Protein AF-A0A150PC90-F1 (afdb_monomer_lite)

Foldseek 3Di:
DDDLLVVLVVLQVVQVVQVVVVHGDLVSLVSNLVSLLVCLVVDDLVSLQVSVLSHDLVSLLSNLVRPVVSVLNSLQSNLVSLLVCLLVDALVVLVSLLVSLLSNLPHPNNFLSSLLSSLSSNLSNCQSSVPVVSLLSSQVSQLPDADPSNLVNNLVSCVVVLQSLLVNLVNHDLVSHHPSVSVSSVVSVVVNVPD

Sequence (195 aa):
MANPALTLESLLVQADELLKNSRYDQANITSIVNMLMVLAQRADEANTISYLDRVSPQLYAAMIANCPEKLEMVLQAYAEAQASLAGNFHFTYAEEVSRKMGQLFWTSGATPLMKAAAIQATLVAAVNLNRFAAMDSAAEMIMAVQDDPTAFQMGNMLATRMSDLAAIVSRIDARRLHGSIRVLYQEALVMSGAR

Secondary structure (DSSP, 8-state):
---HHHHHHHHHHHHHHHHHTT---HHHHHHHHHHHHHHHHHS-HHHHHHHHHTS-TTHHHHHHHH-HHHHHHHHHHHHHHHHHHGGGS-THHHHHHHHHHHHHHTSTT--HHHHHHHHHHHHHHHHHTT-HHHHHHHHHHHHH--SHHHHHHHHHHHHTTHHHHHHHGGG--GGGS-HHHHHHHHHHHHHHT--

pLDDT: mean 94.89, std 5.64, range [55.91, 98.75]

Organism: Sorangium cellulosum (NCBI:txid56)

Structure (mmCIF, N/CA/C/O backbone):
data_AF-A0A150PC90-F1
#
_entry.id   AF-A0A150PC90-F1
#
loop_
_atom_site.group_PDB
_atom_site.id
_atom_site.type_symbol
_atom_site.label_atom_id
_atom_site.label_alt_id
_atom_site.label_comp_id
_atom_site.label_asym_id
_atom_site.label_entity_id
_atom_site.label_seq_id
_atom_site.pdbx_PDB_ins_code
_atom_site.Cartn_x
_atom_site.Cartn_y
_atom_site.Cartn_z
_atom_site.occupancy
_atom_site.B_iso_or_equiv
_atom_site.auth_seq_id
_atom_site.auth_comp_id
_atom_site.auth_asym_id
_atom_site.auth_atom_id
_atom_site.pdbx_PDB_model_num
ATOM 1 N N . MET A 1 1 ? -8.130 17.682 27.342 1.00 57.66 1 MET A N 1
ATOM 2 C CA . MET A 1 1 ? -8.407 16.949 26.085 1.00 57.66 1 MET A CA 1
ATOM 3 C C . MET A 1 1 ? -7.636 15.639 26.134 1.00 57.66 1 MET A C 1
ATOM 5 O O . MET A 1 1 ? -6.487 15.675 26.553 1.00 57.66 1 MET A O 1
ATOM 9 N N . ALA A 1 2 ? -8.254 14.502 25.800 1.00 75.19 2 ALA A N 1
ATOM 10 C CA . ALA A 1 2 ? -7.549 13.216 25.753 1.00 75.19 2 ALA A CA 1
ATOM 11 C C . ALA A 1 2 ? -6.497 13.221 24.626 1.00 75.19 2 ALA A C 1
ATOM 13 O O . ALA A 1 2 ? -6.736 13.822 23.579 1.00 75.19 2 ALA A O 1
ATOM 14 N N . ASN A 1 3 ? -5.341 12.586 24.848 1.00 87.06 3 ASN A N 1
ATOM 15 C CA . ASN A 1 3 ? -4.268 12.492 23.854 1.00 87.06 3 ASN A CA 1
ATOM 16 C C . ASN A 1 3 ? -4.730 11.607 22.676 1.00 87.06 3 ASN A C 1
ATOM 18 O O . ASN A 1 3 ? -4.980 10.420 22.899 1.00 87.06 3 ASN A O 1
ATOM 22 N N . PRO A 1 4 ? -4.815 12.136 21.439 1.00 88.06 4 PRO A N 1
ATOM 23 C CA . PRO A 1 4 ? -5.305 11.377 20.291 1.00 88.06 4 PRO A CA 1
ATOM 24 C C . PRO A 1 4 ? -4.544 10.075 20.014 1.00 88.06 4 PRO A C 1
ATOM 26 O O . PRO A 1 4 ? -5.160 9.087 19.623 1.00 88.06 4 PRO A O 1
ATOM 29 N N . ALA A 1 5 ? -3.231 10.047 20.259 1.00 88.94 5 ALA A N 1
ATOM 30 C CA . ALA A 1 5 ? -2.412 8.855 20.059 1.00 88.94 5 ALA A CA 1
ATOM 31 C C . ALA A 1 5 ? -2.776 7.735 21.048 1.00 88.94 5 ALA A C 1
ATOM 33 O O . ALA A 1 5 ? -2.926 6.586 20.645 1.00 88.94 5 ALA A O 1
ATOM 34 N N . LEU A 1 6 ? -2.995 8.080 22.324 1.00 90.62 6 LEU A N 1
ATOM 35 C CA . LEU A 1 6 ? -3.424 7.114 23.344 1.00 90.62 6 LEU A CA 1
ATOM 36 C C . LEU A 1 6 ? -4.834 6.586 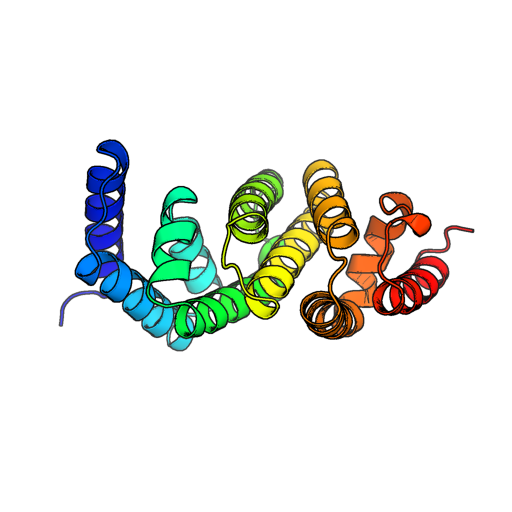23.061 1.00 90.62 6 LEU A C 1
ATOM 38 O O . LEU A 1 6 ? -5.115 5.408 23.269 1.00 90.62 6 LEU A O 1
ATOM 42 N N . THR A 1 7 ? -5.719 7.449 22.556 1.00 94.00 7 THR A N 1
ATOM 43 C CA . THR A 1 7 ? -7.058 7.033 22.132 1.00 94.00 7 T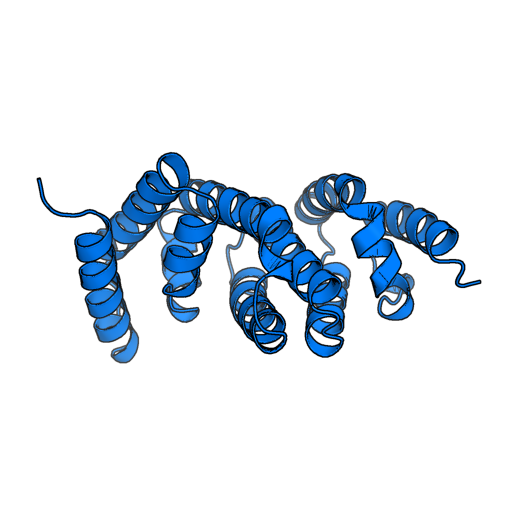HR A CA 1
ATOM 44 C C . THR A 1 7 ? -6.985 6.051 20.963 1.00 94.00 7 THR A C 1
ATOM 46 O O . THR A 1 7 ? -7.655 5.023 21.008 1.00 94.00 7 THR A O 1
ATOM 49 N N . LEU A 1 8 ? -6.163 6.328 19.942 1.00 95.06 8 LEU A N 1
ATOM 50 C CA . LEU A 1 8 ? -5.962 5.408 18.820 1.00 95.06 8 LEU A CA 1
ATOM 51 C C . LEU A 1 8 ? -5.421 4.056 19.300 1.00 95.06 8 LEU A C 1
ATOM 53 O O . LEU A 1 8 ? -5.930 3.020 18.890 1.00 95.06 8 LEU A O 1
ATOM 57 N N . GLU A 1 9 ? -4.431 4.060 20.191 1.00 94.25 9 GLU A N 1
ATOM 58 C CA . GLU A 1 9 ? -3.840 2.834 20.731 1.00 94.25 9 GLU A CA 1
ATOM 59 C C . GLU A 1 9 ? -4.871 1.976 21.476 1.00 94.25 9 GLU A C 1
ATOM 61 O O . GLU A 1 9 ? -4.986 0.782 21.210 1.00 94.25 9 GLU A O 1
ATOM 66 N N . SER A 1 10 ? -5.694 2.593 22.328 1.00 95.94 10 SER A N 1
ATOM 67 C CA . SER A 1 10 ? -6.788 1.896 23.013 1.00 95.94 10 SER A CA 1
ATOM 68 C C . SER A 1 10 ? -7.805 1.298 22.033 1.00 95.94 10 SER A C 1
ATOM 70 O O . SER A 1 10 ? -8.245 0.162 22.214 1.00 95.94 10 SER A O 1
ATOM 72 N N . LEU A 1 11 ? -8.152 2.026 20.964 1.00 96.81 11 LEU A N 1
ATOM 73 C CA . LEU A 1 11 ? -9.069 1.533 19.935 1.00 96.81 11 LEU A CA 1
ATOM 74 C C . LEU A 1 11 ? -8.487 0.338 19.168 1.00 96.81 11 LEU A C 1
ATOM 76 O O . LEU A 1 11 ? -9.204 -0.638 18.958 1.00 96.81 11 LEU A O 1
ATOM 80 N N . LEU A 1 12 ? -7.205 0.397 18.791 1.00 96.38 12 LEU A N 1
ATOM 81 C CA . LEU A 1 12 ? -6.515 -0.687 18.086 1.00 96.38 12 LEU A CA 1
ATOM 82 C C . LEU A 1 12 ? -6.455 -1.963 18.932 1.00 96.38 12 LEU A C 1
ATOM 84 O O . LEU A 1 12 ? -6.803 -3.029 18.433 1.00 96.38 12 LEU A O 1
ATOM 88 N N . VAL A 1 13 ? -6.109 -1.849 20.220 1.00 95.88 13 VAL A N 1
ATOM 89 C CA . VAL A 1 13 ? -6.091 -2.996 21.147 1.00 95.88 13 VAL A CA 1
ATOM 90 C C . VAL A 1 13 ? -7.468 -3.655 21.227 1.00 95.88 13 VAL A C 1
ATOM 92 O O . VAL A 1 13 ? -7.580 -4.870 21.070 1.00 95.88 13 VAL A O 1
ATOM 95 N N . GLN A 1 14 ? -8.527 -2.860 21.397 1.00 95.75 14 GLN A N 1
ATOM 96 C CA . GLN A 1 14 ? -9.899 -3.375 21.429 1.00 95.75 14 GLN A CA 1
ATOM 97 C C . GLN A 1 14 ? -10.290 -4.059 20.110 1.00 95.75 14 GLN A C 1
ATOM 99 O O . GLN A 1 14 ? -10.931 -5.110 20.118 1.00 95.75 14 GLN A O 1
ATOM 104 N N . ALA A 1 15 ? -9.908 -3.482 18.969 1.00 95.81 15 ALA A N 1
ATOM 105 C CA . ALA A 1 15 ? -10.221 -4.047 17.663 1.00 95.81 15 ALA A CA 1
ATOM 106 C C . ALA A 1 15 ? -9.497 -5.382 17.427 1.00 95.81 15 ALA A C 1
ATOM 108 O O . ALA A 1 15 ? -10.119 -6.337 16.961 1.00 95.81 15 ALA A O 1
ATOM 109 N N . ASP A 1 16 ? -8.225 -5.488 17.813 1.00 93.81 16 ASP A N 1
ATOM 110 C CA . ASP A 1 16 ? -7.460 -6.734 17.721 1.00 93.81 16 ASP A CA 1
ATOM 111 C C . ASP A 1 16 ? -8.021 -7.831 18.640 1.00 93.81 16 ASP A C 1
ATOM 113 O O . ASP A 1 16 ? -8.068 -9.004 18.258 1.00 93.81 16 ASP A O 1
ATOM 117 N N . GLU A 1 17 ? -8.496 -7.483 19.839 1.00 94.00 17 GLU A N 1
ATOM 118 C CA . GLU A 1 17 ? -9.181 -8.427 20.734 1.00 94.00 17 GLU A CA 1
ATOM 119 C C . GLU A 1 17 ? -10.484 -8.966 20.132 1.00 94.00 17 GLU A C 1
ATOM 121 O O . GLU A 1 17 ? -10.776 -10.163 20.233 1.00 94.00 17 GLU A O 1
ATOM 126 N N . LEU A 1 18 ? -11.259 -8.113 19.462 1.00 93.69 18 LEU A N 1
ATOM 127 C CA . LEU A 1 18 ? -12.462 -8.540 18.750 1.00 93.69 18 LEU A CA 1
ATOM 128 C C . LEU A 1 18 ? -12.112 -9.435 17.553 1.00 93.69 18 LEU A C 1
ATOM 130 O O . LEU A 1 18 ? -12.746 -10.481 17.371 1.00 93.69 18 LEU A O 1
ATOM 134 N N . LEU A 1 19 ? -11.069 -9.090 16.792 1.00 91.19 19 LEU A N 1
ATOM 135 C CA . LEU A 1 19 ? -10.629 -9.866 15.630 1.00 91.19 19 LEU A CA 1
ATOM 136 C C . LEU A 1 19 ? -10.138 -11.266 15.998 1.00 91.19 19 LEU A C 1
ATOM 138 O O . LEU A 1 19 ? -10.409 -12.210 15.256 1.00 91.19 19 LEU A O 1
ATOM 142 N N . LYS A 1 20 ? -9.494 -11.443 17.161 1.00 91.44 20 LYS A N 1
ATOM 143 C CA . LYS A 1 20 ? -9.140 -12.779 17.687 1.00 91.44 20 LYS A CA 1
ATOM 144 C C . LYS A 1 20 ? -10.361 -13.691 17.838 1.00 91.44 20 LYS A C 1
ATOM 146 O O . LYS A 1 20 ? -10.232 -14.906 17.747 1.00 91.44 20 LYS A O 1
ATOM 151 N N . ASN A 1 21 ? -11.544 -13.105 18.012 1.00 91.12 21 ASN A N 1
ATOM 152 C CA . ASN A 1 21 ? -12.823 -13.803 18.098 1.00 91.12 21 ASN A CA 1
ATOM 153 C C . ASN A 1 21 ? -13.613 -13.774 16.775 1.00 91.12 21 ASN A C 1
ATOM 155 O O . ASN A 1 21 ? -14.808 -14.058 16.778 1.00 91.12 21 ASN A O 1
ATOM 159 N N . SER A 1 22 ? -12.972 -13.420 15.651 1.00 89.56 22 SER A N 1
ATOM 160 C CA . SER A 1 22 ? -13.600 -13.238 14.329 1.00 89.56 22 SER A CA 1
ATOM 161 C C . SER A 1 22 ? -14.758 -12.232 14.327 1.00 89.56 22 SER A C 1
ATOM 163 O O . SER A 1 22 ? -15.732 -12.379 13.590 1.00 89.56 22 SER A O 1
ATOM 165 N N . ARG A 1 23 ? -14.675 -11.206 15.179 1.00 92.56 23 ARG A N 1
ATOM 166 C CA . ARG A 1 23 ? -15.672 -10.140 15.306 1.00 92.56 23 ARG A CA 1
ATOM 167 C C . ARG A 1 23 ? -15.012 -8.785 15.083 1.00 92.56 23 ARG A C 1
ATOM 169 O O . ARG A 1 23 ? -13.815 -8.627 15.278 1.00 92.56 23 ARG A O 1
ATOM 176 N N . TYR A 1 24 ? -15.807 -7.790 14.718 1.00 92.88 24 TYR A N 1
ATOM 177 C CA . TYR A 1 24 ? -15.409 -6.389 14.809 1.00 92.88 24 TYR A CA 1
ATOM 178 C C . TYR A 1 24 ? -16.618 -5.543 15.205 1.00 92.88 24 TYR A C 1
ATOM 180 O O . TYR A 1 24 ? -17.764 -5.950 15.002 1.00 92.88 24 TYR A O 1
ATOM 188 N N . ASP A 1 25 ? -16.353 -4.377 15.787 1.00 95.38 25 ASP A N 1
ATOM 189 C CA . ASP A 1 25 ? -17.365 -3.359 16.053 1.00 95.38 25 ASP A CA 1
ATOM 190 C C . ASP A 1 25 ? -17.217 -2.218 15.041 1.00 95.38 25 ASP A C 1
ATOM 192 O O . ASP A 1 25 ? -16.158 -1.601 14.928 1.00 95.38 25 ASP A O 1
ATOM 196 N N . GLN A 1 26 ? -18.277 -1.939 14.284 1.00 95.56 26 GLN A N 1
ATOM 197 C CA . GLN A 1 26 ? -18.259 -0.920 13.234 1.00 95.56 26 GLN A CA 1
ATOM 198 C C . GLN A 1 26 ? -17.994 0.484 13.794 1.00 95.56 26 GLN A C 1
ATOM 200 O O . GLN A 1 26 ? -17.304 1.280 13.146 1.00 95.56 26 GLN A O 1
ATOM 205 N N . ALA A 1 27 ? -18.504 0.797 14.990 1.00 96.88 27 ALA A N 1
ATOM 206 C CA . ALA A 1 27 ? -18.269 2.091 15.625 1.00 96.88 27 ALA A CA 1
ATOM 207 C C . ALA A 1 27 ? -16.791 2.257 16.013 1.00 96.88 27 ALA A C 1
ATOM 209 O O . ALA A 1 27 ? -16.199 3.310 15.749 1.00 96.88 27 ALA A O 1
ATOM 210 N N . ASN A 1 28 ? -16.168 1.204 16.549 1.00 96.81 28 ASN A N 1
ATOM 211 C CA . ASN A 1 28 ? -14.732 1.153 16.805 1.00 96.81 28 ASN A CA 1
ATOM 212 C C . ASN A 1 28 ? -13.914 1.339 15.510 1.00 96.81 28 ASN A C 1
ATOM 214 O O . ASN A 1 28 ? -13.093 2.253 15.451 1.00 96.81 28 ASN A O 1
ATOM 218 N N . ILE A 1 29 ? -14.196 0.584 14.440 1.00 97.12 29 ILE A N 1
ATOM 219 C CA . ILE A 1 29 ? -13.478 0.707 13.152 1.00 97.12 29 ILE A CA 1
ATOM 220 C C . ILE A 1 29 ? -13.588 2.123 12.577 1.00 97.12 29 ILE A C 1
ATOM 222 O O . ILE A 1 29 ? -12.591 2.717 12.160 1.00 97.12 29 ILE A O 1
ATOM 226 N N . THR A 1 30 ? -14.791 2.695 12.604 1.00 96.69 30 THR A N 1
ATOM 227 C CA . THR A 1 30 ? -15.028 4.074 12.158 1.00 96.69 30 THR A CA 1
ATOM 228 C C . THR A 1 30 ? -14.213 5.066 12.990 1.00 96.69 30 THR A C 1
ATOM 230 O O . THR A 1 30 ? -13.632 6.009 12.451 1.00 96.69 30 THR A O 1
ATOM 233 N N . SER A 1 31 ? -14.127 4.840 14.303 1.00 96.88 31 SER A N 1
ATOM 234 C CA . SER A 1 31 ? -13.327 5.663 15.212 1.00 96.88 31 SER A CA 1
ATOM 235 C C . SER A 1 31 ? -11.832 5.548 14.916 1.00 96.88 31 SER A C 1
ATOM 237 O O . SER A 1 31 ? -11.166 6.577 14.851 1.00 96.88 31 SER A O 1
ATOM 239 N N . ILE A 1 32 ? -11.313 4.343 14.649 1.00 97.12 32 ILE A N 1
ATOM 240 C CA . ILE A 1 32 ? -9.914 4.131 14.240 1.00 97.12 32 ILE A CA 1
ATOM 241 C C . ILE A 1 32 ? -9.602 4.943 12.983 1.00 97.12 32 ILE A C 1
ATOM 243 O O . ILE A 1 32 ? -8.661 5.735 12.986 1.00 97.12 32 ILE A O 1
ATOM 247 N N . VAL A 1 33 ? -10.405 4.800 11.923 1.00 96.50 33 VAL A N 1
ATOM 248 C CA . VAL A 1 33 ? -10.150 5.480 10.641 1.00 96.50 33 VAL A CA 1
ATOM 249 C C . VAL A 1 33 ? -10.214 7.001 10.806 1.00 96.50 33 VAL A C 1
ATOM 251 O O . VAL A 1 33 ? -9.346 7.713 10.306 1.00 96.50 33 VAL A O 1
ATOM 254 N N . ASN A 1 34 ? -11.194 7.513 11.558 1.00 95.19 34 ASN A N 1
ATOM 255 C CA . ASN A 1 34 ? -11.291 8.945 11.850 1.00 95.19 34 ASN A CA 1
ATOM 256 C C . ASN A 1 34 ? -10.063 9.461 12.611 1.00 95.19 34 ASN A C 1
ATOM 258 O O . ASN A 1 34 ? -9.566 10.542 12.303 1.00 95.19 34 ASN A O 1
ATOM 262 N N . MET A 1 35 ? -9.563 8.701 13.588 1.00 94.38 35 MET A N 1
ATOM 263 C CA . MET A 1 35 ? -8.381 9.084 14.360 1.00 94.38 35 MET A CA 1
ATOM 264 C C . MET A 1 35 ? -7.119 9.061 13.503 1.00 94.38 35 MET A C 1
ATOM 266 O O . MET A 1 35 ? -6.339 10.007 13.573 1.00 94.38 35 MET A O 1
ATOM 270 N N . LEU A 1 36 ? -6.947 8.045 12.654 1.00 94.94 36 LEU A N 1
ATOM 271 C CA . LEU A 1 36 ? -5.847 7.989 11.688 1.00 94.94 36 LEU A CA 1
ATOM 272 C C . LEU A 1 36 ? -5.880 9.183 10.734 1.00 94.94 36 LEU A C 1
ATOM 274 O O . LEU A 1 36 ? -4.847 9.793 10.503 1.00 94.94 36 LEU A O 1
ATOM 278 N N . MET A 1 37 ? -7.058 9.567 10.240 1.00 93.56 37 MET A N 1
ATOM 279 C CA . MET A 1 37 ? -7.219 10.732 9.368 1.00 93.56 37 MET A CA 1
ATOM 280 C C . MET A 1 37 ? -6.868 12.042 10.087 1.00 93.56 37 MET A C 1
ATOM 282 O O . MET A 1 37 ? -6.128 12.862 9.550 1.00 93.56 37 MET A O 1
ATOM 286 N N . VAL A 1 38 ? -7.362 12.239 11.316 1.00 91.44 38 VAL A N 1
ATOM 287 C CA . VAL A 1 38 ? -7.030 13.425 12.128 1.00 91.44 38 VAL A CA 1
ATOM 288 C C . VAL A 1 38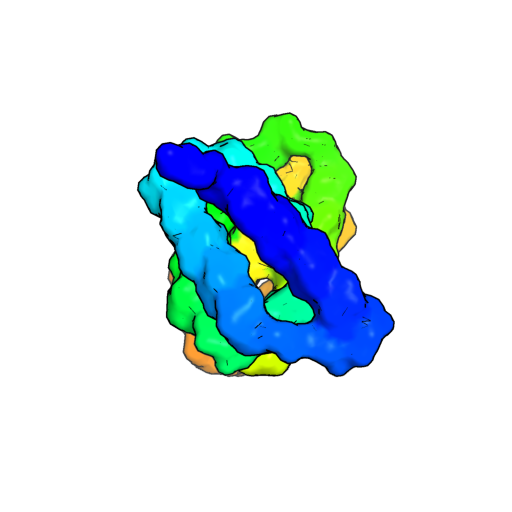 ? -5.535 13.490 12.417 1.00 91.44 38 VAL A C 1
ATOM 290 O O . VAL A 1 38 ? -4.956 14.576 12.393 1.00 91.44 38 VAL A O 1
ATOM 293 N N . LEU A 1 39 ? -4.916 12.345 12.703 1.00 89.50 39 LEU A N 1
ATOM 294 C CA . LEU A 1 39 ? -3.485 12.267 12.946 1.00 89.50 39 LEU A CA 1
ATOM 295 C C . LEU A 1 39 ? -2.714 12.555 11.663 1.00 89.50 39 LEU A C 1
ATOM 297 O O . LEU A 1 39 ? -1.908 13.466 11.691 1.00 89.50 39 LEU A O 1
ATOM 301 N N . ALA A 1 40 ? -3.028 11.919 10.536 1.00 87.75 40 ALA A N 1
ATOM 302 C CA . ALA A 1 40 ? -2.365 12.165 9.253 1.00 87.75 40 ALA A CA 1
ATOM 303 C C . ALA A 1 40 ? -2.418 13.642 8.808 1.00 87.75 40 ALA A C 1
ATOM 305 O O . ALA A 1 40 ? -1.475 14.137 8.209 1.00 87.75 40 ALA A O 1
ATOM 306 N N . GLN A 1 41 ? -3.487 14.377 9.138 1.00 87.19 41 GLN A N 1
ATOM 307 C CA . GLN A 1 41 ? -3.608 15.807 8.810 1.00 87.19 41 GLN A CA 1
ATOM 308 C C . GLN A 1 41 ? -2.816 16.746 9.734 1.00 87.19 41 GLN A C 1
ATOM 310 O O . GLN A 1 41 ? -2.582 17.900 9.382 1.00 87.19 41 GLN A O 1
ATOM 315 N N . ARG A 1 42 ? -2.487 16.306 10.953 1.00 83.94 42 ARG A N 1
ATOM 316 C CA . ARG A 1 42 ? -1.841 17.138 11.989 1.00 83.94 42 ARG A CA 1
ATOM 317 C C . ARG A 1 42 ? -0.408 16.725 12.287 1.00 83.94 42 ARG A C 1
ATOM 319 O O . ARG A 1 42 ? 0.338 17.501 12.878 1.00 83.94 42 ARG A O 1
ATOM 326 N N . ALA A 1 43 ? -0.088 15.479 11.988 1.00 72.25 43 ALA A N 1
ATOM 327 C CA . ALA A 1 43 ? 1.177 14.847 12.264 1.00 72.25 43 ALA A CA 1
ATOM 328 C C . ALA A 1 43 ? 2.210 15.243 11.213 1.00 72.25 43 ALA A C 1
ATOM 330 O O . ALA A 1 43 ? 1.880 15.538 10.067 1.00 72.25 43 ALA A O 1
ATOM 331 N N . ASP A 1 44 ? 3.475 15.188 11.613 1.00 85.00 44 ASP A N 1
ATOM 332 C CA . ASP A 1 44 ? 4.552 15.058 10.643 1.00 85.00 44 ASP A CA 1
ATOM 333 C C . ASP A 1 44 ? 4.510 13.673 9.962 1.00 85.00 44 ASP A C 1
ATOM 335 O O . ASP A 1 44 ? 3.791 12.745 10.361 1.00 85.00 44 ASP A O 1
ATOM 339 N N . GLU A 1 45 ? 5.298 13.535 8.901 1.00 85.00 45 GLU A N 1
ATOM 340 C CA . GLU A 1 45 ? 5.417 12.302 8.122 1.00 85.00 45 GLU A CA 1
ATOM 341 C C . GLU A 1 45 ? 5.818 11.098 9.000 1.00 85.00 45 GLU A C 1
ATOM 343 O O . GLU A 1 45 ? 5.294 9.995 8.829 1.00 85.00 45 GLU A O 1
ATOM 348 N N . ALA A 1 46 ? 6.694 11.302 9.992 1.00 87.06 46 ALA A N 1
ATOM 349 C CA . ALA A 1 46 ? 7.213 10.232 10.847 1.00 87.06 46 ALA A CA 1
ATOM 350 C C . ALA A 1 46 ? 6.125 9.648 11.757 1.00 87.06 46 ALA A C 1
ATOM 352 O O . ALA A 1 46 ? 6.001 8.429 11.913 1.00 87.06 46 ALA A O 1
ATOM 353 N N . ASN A 1 47 ? 5.297 10.515 12.332 1.00 87.62 47 ASN A N 1
ATOM 354 C CA . ASN A 1 47 ? 4.156 10.115 13.139 1.00 87.62 47 ASN A CA 1
ATOM 355 C C . ASN A 1 47 ? 3.080 9.427 12.285 1.00 87.62 47 ASN A C 1
ATOM 357 O O . ASN A 1 47 ? 2.516 8.427 12.725 1.00 87.62 47 ASN A O 1
ATOM 361 N N . THR A 1 48 ? 2.845 9.889 11.051 1.00 89.62 48 THR A N 1
ATOM 362 C CA . THR A 1 48 ? 1.921 9.225 10.109 1.00 89.62 48 THR A CA 1
ATOM 363 C C . THR A 1 48 ? 2.329 7.774 9.860 1.00 89.62 48 THR A C 1
ATOM 365 O O . THR A 1 48 ? 1.500 6.870 9.996 1.00 89.62 48 THR A O 1
ATOM 368 N N . ILE A 1 49 ? 3.615 7.534 9.587 1.00 92.38 49 ILE A N 1
ATOM 369 C CA . ILE A 1 49 ? 4.166 6.181 9.447 1.00 92.38 49 ILE A CA 1
ATOM 370 C C . ILE A 1 49 ? 3.935 5.361 10.724 1.00 92.38 49 ILE A C 1
ATOM 372 O O . ILE A 1 49 ? 3.334 4.288 10.671 1.00 92.38 49 ILE A O 1
ATOM 376 N N . SER A 1 50 ? 4.341 5.899 11.878 1.00 91.81 50 SER A N 1
ATOM 377 C CA . SER A 1 50 ? 4.246 5.220 13.177 1.00 91.81 50 SER A CA 1
ATOM 378 C C . SER A 1 50 ? 2.820 4.775 13.521 1.00 91.81 50 SER A C 1
ATOM 380 O O . SER A 1 50 ? 2.620 3.673 14.035 1.00 91.81 50 SER A O 1
ATOM 382 N N . TYR A 1 51 ? 1.808 5.597 13.230 1.00 92.31 51 TYR A N 1
ATOM 383 C CA . TYR A 1 51 ? 0.417 5.256 13.533 1.00 92.31 51 TYR A CA 1
ATOM 384 C C . TYR A 1 51 ? -0.154 4.196 12.596 1.00 92.31 51 TYR A C 1
ATOM 386 O O . TYR A 1 51 ? -0.819 3.275 13.073 1.00 92.31 51 TYR A O 1
ATOM 394 N N . LEU A 1 52 ? 0.107 4.287 11.290 1.00 93.50 52 LEU A N 1
ATOM 395 C CA . LEU A 1 52 ? -0.385 3.278 10.350 1.00 93.50 52 LEU A CA 1
ATOM 396 C C . LEU A 1 52 ? 0.343 1.950 10.515 1.00 93.50 52 LEU A C 1
ATOM 398 O O . LEU A 1 52 ? -0.273 0.900 10.351 1.00 93.50 52 LEU A O 1
ATOM 402 N N . ASP A 1 53 ? 1.613 1.969 10.912 1.00 94.31 53 ASP A N 1
ATOM 403 C CA . ASP A 1 53 ? 2.354 0.740 11.154 1.00 94.31 53 ASP A CA 1
ATOM 404 C C . ASP A 1 53 ? 1.817 -0.073 12.333 1.00 94.31 53 ASP A C 1
ATOM 406 O O . ASP A 1 53 ? 2.031 -1.286 12.379 1.00 94.31 53 ASP A O 1
ATOM 410 N N . ARG A 1 54 ? 1.078 0.556 13.247 1.00 93.44 54 ARG A N 1
ATOM 411 C CA . ARG A 1 54 ? 0.386 -0.135 14.340 1.00 93.44 54 ARG A CA 1
ATOM 412 C C . ARG A 1 54 ? -0.929 -0.780 13.904 1.00 93.44 54 ARG A C 1
ATOM 414 O O . ARG A 1 54 ? -1.473 -1.581 14.656 1.00 93.44 54 ARG A O 1
ATOM 421 N N . VAL A 1 55 ? -1.455 -0.447 12.723 1.00 94.44 55 VAL A N 1
ATOM 422 C CA . VAL A 1 55 ? -2.690 -1.052 12.219 1.00 94.44 55 VAL A CA 1
ATOM 423 C C . VAL A 1 55 ? -2.408 -2.495 11.821 1.00 94.44 55 VAL A C 1
ATOM 425 O O . VAL A 1 55 ? -1.592 -2.790 10.944 1.00 94.44 55 VAL A O 1
ATOM 428 N N . SER A 1 56 ? -3.109 -3.407 12.483 1.00 92.50 56 SER A N 1
ATOM 429 C CA . SER A 1 56 ? -3.060 -4.827 12.180 1.00 92.50 56 SER A CA 1
ATOM 430 C C . SER A 1 56 ? -3.598 -5.095 10.767 1.00 92.50 56 SER A C 1
ATOM 432 O O . SER A 1 56 ? -4.673 -4.599 10.422 1.00 92.50 56 SER A O 1
ATOM 434 N N . PRO A 1 57 ? -2.912 -5.888 9.924 1.00 90.62 57 PRO A N 1
ATOM 435 C CA . PRO A 1 57 ? -3.342 -6.122 8.545 1.00 90.62 57 PRO A CA 1
ATOM 436 C C . PRO A 1 57 ? -4.756 -6.693 8.400 1.00 90.62 57 PRO A C 1
ATOM 438 O O . PRO A 1 57 ? -5.444 -6.429 7.414 1.00 90.62 57 PRO A O 1
ATOM 441 N N . GLN A 1 58 ? -5.215 -7.467 9.386 1.00 90.81 58 GLN A N 1
ATOM 442 C CA . GLN A 1 58 ? -6.565 -8.028 9.413 1.00 90.81 58 GLN A CA 1
ATOM 443 C C . GLN A 1 58 ? -7.651 -6.946 9.544 1.00 90.81 58 GLN A C 1
ATOM 445 O O . GLN A 1 58 ? -8.787 -7.179 9.133 1.00 90.81 58 GLN A O 1
ATOM 450 N N . LEU A 1 59 ? -7.317 -5.755 10.056 1.00 94.62 59 LEU A N 1
ATOM 451 C CA . LEU A 1 59 ? -8.258 -4.640 10.176 1.00 94.62 59 LEU A CA 1
ATOM 452 C C . LEU A 1 59 ? -8.572 -3.988 8.829 1.00 94.62 59 LEU A C 1
ATOM 454 O O . LEU A 1 59 ? -9.654 -3.418 8.693 1.00 94.62 59 LEU A O 1
ATOM 458 N N . TYR A 1 60 ? -7.698 -4.096 7.821 1.00 94.94 60 TYR A N 1
ATOM 459 C CA . TYR A 1 60 ? -7.919 -3.420 6.539 1.00 94.94 60 TYR A CA 1
ATOM 460 C C . TYR A 1 60 ? -9.226 -3.840 5.871 1.00 94.94 60 TYR A C 1
ATOM 462 O O . TYR A 1 60 ? -9.944 -2.976 5.385 1.00 94.94 60 TYR A O 1
ATOM 470 N N . ALA A 1 61 ? -9.602 -5.121 5.920 1.00 94.25 61 ALA A N 1
ATOM 471 C CA . ALA A 1 61 ? -10.878 -5.578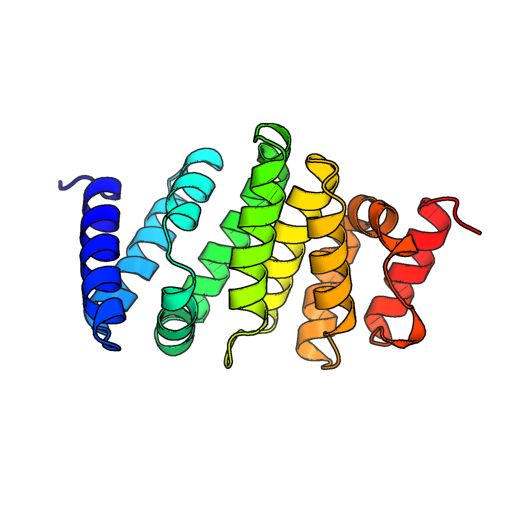 5.366 1.00 94.25 61 ALA A CA 1
ATOM 472 C C . ALA A 1 61 ? -12.081 -4.887 6.024 1.00 94.25 61 ALA A C 1
ATOM 474 O O . ALA A 1 61 ? -12.986 -4.418 5.334 1.00 94.25 61 ALA A O 1
ATOM 475 N N . ALA A 1 62 ? -12.062 -4.752 7.353 1.00 94.94 62 ALA A N 1
ATOM 476 C CA . ALA A 1 62 ? -13.106 -4.035 8.072 1.00 94.94 62 ALA A CA 1
ATOM 477 C C . ALA A 1 62 ? -13.069 -2.529 7.758 1.00 94.94 62 ALA A C 1
ATOM 479 O O . ALA A 1 62 ? -14.113 -1.919 7.541 1.00 94.94 62 ALA A O 1
ATOM 480 N N . MET A 1 63 ? -11.890 -1.913 7.682 1.00 96.50 63 MET A N 1
ATOM 481 C CA . MET A 1 63 ? -11.759 -0.486 7.370 1.00 96.50 63 MET A CA 1
ATOM 482 C C . MET A 1 63 ? -12.240 -0.160 5.949 1.00 96.50 63 MET A C 1
ATOM 484 O O . MET A 1 63 ? -12.973 0.810 5.770 1.00 96.50 63 MET A O 1
ATOM 488 N N . ILE A 1 64 ? -11.898 -0.997 4.965 1.00 96.94 64 ILE A N 1
ATOM 489 C CA . ILE A 1 64 ? -12.342 -0.885 3.569 1.00 96.94 64 ILE A CA 1
ATOM 490 C C . ILE A 1 64 ? -13.866 -0.973 3.485 1.00 96.94 64 ILE A C 1
ATOM 492 O O . ILE A 1 64 ? -14.492 -0.142 2.836 1.00 96.94 64 ILE A O 1
ATOM 496 N N . ALA A 1 65 ? -14.475 -1.940 4.176 1.00 95.69 65 ALA A N 1
ATOM 497 C CA . ALA A 1 65 ? -15.922 -2.135 4.137 1.00 95.69 65 ALA A CA 1
ATOM 498 C C . ALA A 1 65 ? -16.712 -0.981 4.779 1.00 95.69 65 ALA A C 1
ATOM 500 O O . ALA A 1 65 ? -17.840 -0.713 4.373 1.00 95.69 65 ALA A O 1
ATOM 501 N N . ASN A 1 66 ? -16.147 -0.311 5.790 1.00 95.62 66 ASN A N 1
ATOM 502 C CA . ASN A 1 66 ? -16.880 0.671 6.593 1.00 95.62 66 ASN A CA 1
ATOM 503 C C . ASN A 1 66 ? -16.544 2.131 6.259 1.00 95.62 66 ASN A C 1
ATOM 505 O O . ASN A 1 66 ? -17.389 3.003 6.452 1.00 95.62 66 ASN A O 1
ATOM 509 N N . CYS A 1 67 ? -15.319 2.431 5.821 1.00 96.56 67 CYS A N 1
ATOM 510 C CA . CYS A 1 67 ? -14.826 3.801 5.634 1.00 96.56 67 CYS A CA 1
ATOM 511 C C . CYS A 1 67 ? -13.842 3.921 4.446 1.00 96.56 67 CYS A C 1
ATOM 513 O O . CYS A 1 67 ? -12.728 4.415 4.647 1.00 96.56 67 CYS A O 1
ATOM 515 N N . PRO A 1 68 ? -14.211 3.504 3.218 1.00 96.62 68 PRO A N 1
ATOM 516 C CA . PRO A 1 68 ? -13.259 3.401 2.114 1.00 96.62 68 PRO A CA 1
ATOM 517 C C . PRO A 1 68 ? -12.619 4.744 1.736 1.00 96.62 68 PRO A C 1
ATOM 519 O O . PRO A 1 68 ? -11.399 4.852 1.723 1.00 96.62 68 PRO A O 1
ATOM 522 N N . GLU A 1 69 ? -13.412 5.797 1.537 1.00 96.19 69 GLU A N 1
ATOM 523 C CA . GLU A 1 69 ? -12.911 7.121 1.123 1.00 96.19 69 GLU A CA 1
ATOM 524 C C . GLU A 1 69 ? -11.924 7.726 2.136 1.00 96.19 69 GLU A C 1
ATOM 526 O O . GLU A 1 69 ? -10.876 8.260 1.783 1.00 96.19 69 GLU A O 1
ATOM 531 N N . LYS A 1 70 ? -12.218 7.605 3.437 1.00 96.31 70 LYS A N 1
ATOM 532 C CA . LYS A 1 70 ? -11.317 8.108 4.486 1.00 96.31 70 LYS A CA 1
ATOM 533 C C . LYS A 1 70 ? -10.032 7.293 4.561 1.00 96.31 70 LYS A C 1
ATOM 535 O O . LYS A 1 70 ? -8.966 7.851 4.807 1.00 96.31 70 LYS A O 1
ATOM 540 N N . LEU A 1 71 ? -10.133 5.980 4.363 1.00 96.94 71 LEU A N 1
ATOM 541 C CA . LEU A 1 71 ? -8.968 5.110 4.323 1.00 96.94 71 LEU A CA 1
ATOM 542 C C . LEU A 1 71 ? -8.077 5.425 3.112 1.00 96.94 71 LEU A C 1
ATOM 544 O O . LEU A 1 71 ? -6.861 5.423 3.266 1.00 96.94 71 LEU A O 1
ATOM 548 N N . GLU A 1 72 ? -8.644 5.756 1.949 1.00 96.69 72 GLU A N 1
ATOM 549 C CA . GLU A 1 72 ? -7.867 6.209 0.783 1.00 96.69 72 GLU A CA 1
ATOM 550 C C . GLU A 1 72 ? -6.983 7.407 1.124 1.00 96.69 72 GLU A C 1
ATOM 552 O O . GLU A 1 72 ? -5.776 7.354 0.892 1.00 96.69 72 GLU A O 1
ATOM 557 N N . MET A 1 73 ? -7.557 8.446 1.738 1.00 95.69 73 MET A N 1
ATOM 558 C CA . MET A 1 73 ? -6.808 9.645 2.136 1.00 95.69 73 MET A CA 1
ATOM 559 C C . MET A 1 73 ? -5.667 9.308 3.104 1.00 95.69 73 MET A C 1
ATOM 561 O O . MET A 1 73 ? -4.558 9.825 2.982 1.00 95.69 73 MET A O 1
ATOM 565 N N . VAL A 1 74 ? -5.932 8.417 4.061 1.00 96.25 74 VAL A N 1
ATOM 566 C CA . VAL A 1 74 ? -4.941 7.960 5.043 1.00 96.25 74 VAL A CA 1
ATOM 567 C C . VAL A 1 74 ? -3.796 7.193 4.369 1.00 96.25 74 VAL A C 1
ATOM 569 O O . VAL A 1 74 ? -2.631 7.413 4.695 1.00 96.25 74 VAL A O 1
ATOM 572 N N . LEU A 1 75 ? -4.104 6.314 3.414 1.00 97.38 75 LEU A N 1
ATOM 573 C CA . LEU A 1 75 ? -3.098 5.532 2.691 1.00 97.38 75 LEU A CA 1
ATOM 574 C C . LEU A 1 75 ? -2.269 6.383 1.731 1.00 97.38 75 LEU A C 1
ATOM 576 O O . LEU A 1 75 ? -1.078 6.125 1.582 1.00 97.38 75 LEU A O 1
ATOM 580 N N . GLN A 1 76 ? -2.869 7.396 1.105 1.00 95.88 76 GLN A N 1
ATOM 581 C CA . GLN A 1 76 ? -2.140 8.362 0.281 1.00 95.88 76 GLN A CA 1
ATOM 582 C C . GLN A 1 76 ? -1.113 9.123 1.122 1.00 95.88 76 GLN A C 1
ATOM 584 O O . GLN A 1 76 ? 0.069 9.106 0.784 1.00 95.88 76 GLN A O 1
ATOM 589 N N . ALA A 1 77 ? -1.526 9.671 2.270 1.00 95.12 77 ALA A N 1
ATOM 590 C CA . ALA A 1 77 ? -0.615 10.349 3.194 1.00 95.12 77 ALA A CA 1
ATOM 591 C C . ALA A 1 77 ? 0.519 9.425 3.677 1.00 95.12 77 ALA A C 1
ATOM 593 O O . ALA A 1 77 ? 1.669 9.842 3.787 1.00 95.12 77 ALA A O 1
ATOM 594 N N . TYR A 1 78 ? 0.222 8.146 3.920 1.00 96.62 78 TYR A N 1
ATOM 595 C CA . TYR A 1 78 ? 1.243 7.158 4.266 1.00 96.62 78 TYR A CA 1
ATOM 596 C C . TYR A 1 78 ? 2.221 6.890 3.119 1.00 96.62 78 TYR A C 1
ATOM 598 O O . TYR A 1 78 ? 3.430 6.889 3.337 1.00 96.62 78 TYR A O 1
ATOM 606 N N . ALA A 1 79 ? 1.729 6.692 1.895 1.00 96.69 79 ALA A N 1
ATOM 607 C CA . ALA A 1 79 ? 2.574 6.460 0.727 1.00 96.69 79 ALA A CA 1
ATOM 608 C C . ALA A 1 79 ? 3.459 7.673 0.386 1.00 96.69 79 ALA A C 1
ATOM 610 O O . ALA A 1 79 ? 4.572 7.505 -0.118 1.00 96.69 79 ALA A O 1
ATOM 611 N N . GLU A 1 80 ? 2.986 8.888 0.665 1.00 94.62 80 GLU A N 1
ATOM 612 C CA . GLU A 1 80 ? 3.773 10.120 0.575 1.00 94.62 80 GLU A CA 1
ATOM 613 C C . GLU A 1 80 ? 4.834 10.192 1.677 1.00 94.62 80 GLU A C 1
ATOM 615 O O . GLU A 1 80 ? 6.009 10.381 1.369 1.00 94.62 80 GLU A O 1
ATOM 620 N N . ALA A 1 81 ? 4.470 9.931 2.935 1.00 94.94 81 ALA A N 1
ATOM 621 C CA . ALA A 1 81 ? 5.421 9.910 4.047 1.00 94.94 81 ALA A CA 1
ATOM 622 C C . ALA A 1 81 ? 6.548 8.877 3.841 1.00 94.94 81 ALA A C 1
ATOM 624 O O . ALA A 1 81 ? 7.712 9.151 4.144 1.00 94.94 81 ALA A O 1
ATOM 625 N N . GLN A 1 82 ? 6.233 7.707 3.268 1.00 93.75 82 GLN A N 1
ATOM 626 C CA . GLN A 1 82 ? 7.238 6.707 2.887 1.00 93.75 82 GLN A CA 1
ATOM 627 C C . GLN A 1 82 ? 8.261 7.266 1.892 1.00 93.75 82 GLN A C 1
ATOM 629 O O . GLN A 1 82 ? 9.448 6.967 2.003 1.00 93.75 82 GLN A O 1
ATOM 634 N N . ALA A 1 83 ? 7.836 8.100 0.940 1.00 91.31 83 ALA A N 1
ATOM 635 C CA . ALA A 1 83 ? 8.741 8.690 -0.046 1.00 91.31 83 ALA A CA 1
ATOM 636 C C . ALA A 1 83 ? 9.804 9.587 0.585 1.00 91.31 83 ALA A C 1
ATOM 638 O O . ALA A 1 83 ? 10.936 9.607 0.103 1.00 91.31 83 ALA A O 1
ATOM 639 N N . SER A 1 84 ? 9.454 10.276 1.667 1.00 90.50 84 SER A N 1
ATOM 640 C CA . SER A 1 84 ? 10.360 11.171 2.382 1.00 90.50 84 SER A CA 1
ATOM 641 C C . SER A 1 84 ? 11.242 10.439 3.396 1.00 90.50 84 SER A C 1
ATOM 643 O O . SER A 1 84 ? 12.396 10.817 3.598 1.00 90.50 84 SER A O 1
ATOM 645 N N . LEU A 1 85 ? 10.725 9.388 4.046 1.00 92.88 85 LEU A N 1
ATOM 646 C CA . LEU A 1 85 ? 11.350 8.826 5.250 1.00 92.88 85 LEU A CA 1
ATOM 647 C C . LEU A 1 85 ? 11.817 7.376 5.142 1.00 92.88 85 LEU A C 1
ATOM 649 O O . LEU A 1 85 ? 12.575 6.950 6.015 1.00 92.88 85 LEU A O 1
ATOM 653 N N . ALA A 1 86 ? 11.427 6.616 4.113 1.00 87.62 86 ALA A N 1
ATOM 654 C CA . ALA A 1 86 ? 11.717 5.179 4.051 1.00 87.62 86 ALA A CA 1
ATOM 655 C C . ALA A 1 86 ? 13.213 4.853 4.203 1.00 87.62 86 ALA A C 1
ATOM 657 O O . ALA A 1 86 ? 13.557 3.878 4.863 1.00 87.62 86 ALA A O 1
ATOM 658 N N . GLY A 1 87 ? 14.106 5.693 3.664 1.00 88.81 87 GLY A N 1
ATOM 659 C CA . GLY A 1 87 ? 15.560 5.505 3.754 1.00 88.81 87 GLY A CA 1
ATOM 660 C C . GLY A 1 87 ? 16.148 5.590 5.171 1.00 88.81 87 GLY A C 1
ATOM 661 O O . GLY A 1 87 ? 17.292 5.193 5.372 1.00 88.81 87 GLY A O 1
ATOM 662 N N . ASN A 1 88 ? 15.382 6.072 6.156 1.00 92.81 88 ASN A N 1
ATOM 663 C CA . ASN A 1 88 ? 15.814 6.180 7.554 1.00 92.81 88 ASN A CA 1
ATOM 664 C C . ASN A 1 88 ? 15.517 4.918 8.381 1.00 92.81 88 ASN A C 1
ATOM 666 O O . ASN A 1 88 ? 15.915 4.838 9.545 1.00 92.81 88 ASN A O 1
ATOM 670 N N . PHE A 1 89 ? 14.797 3.949 7.815 1.00 93.94 89 PHE A N 1
ATOM 671 C CA . PHE A 1 89 ? 14.423 2.720 8.505 1.00 93.94 89 PHE A CA 1
ATOM 672 C C . PHE A 1 89 ? 15.409 1.581 8.225 1.00 93.94 89 PHE A C 1
ATOM 674 O O . PHE A 1 89 ? 16.238 1.627 7.319 1.00 93.94 89 PHE A O 1
ATOM 681 N N . HIS A 1 90 ? 15.323 0.522 9.027 1.00 94.81 90 HIS A N 1
ATOM 682 C CA . HIS A 1 90 ? 16.108 -0.689 8.809 1.00 94.81 90 HIS A CA 1
ATOM 683 C C . HIS A 1 90 ? 15.579 -1.476 7.599 1.00 94.81 90 HIS A C 1
ATOM 685 O O . HIS A 1 90 ? 14.380 -1.468 7.346 1.00 94.81 90 HIS A O 1
ATOM 691 N N . PHE A 1 91 ? 16.424 -2.225 6.883 1.00 91.19 91 PHE A N 1
ATOM 692 C CA . PHE A 1 91 ? 16.013 -2.905 5.641 1.00 91.19 91 PHE A CA 1
ATOM 693 C C . PHE A 1 91 ? 14.822 -3.869 5.804 1.00 91.19 91 PHE A C 1
ATOM 695 O O . PHE A 1 91 ? 14.046 -4.064 4.869 1.00 91.19 91 PHE A O 1
ATOM 702 N N . THR A 1 92 ? 14.662 -4.471 6.990 1.00 94.69 92 THR A N 1
ATOM 703 C CA . THR A 1 92 ? 13.533 -5.361 7.326 1.00 94.69 92 THR A CA 1
ATOM 704 C C . THR A 1 92 ? 12.192 -4.639 7.261 1.00 94.69 92 THR A C 1
ATOM 706 O O . THR A 1 92 ? 11.164 -5.261 7.012 1.00 94.69 92 THR A O 1
ATOM 709 N N . TYR A 1 93 ? 12.201 -3.317 7.415 1.00 96.62 93 TYR A N 1
ATOM 710 C CA . TYR A 1 93 ? 11.018 -2.483 7.329 1.00 96.62 93 TYR A CA 1
ATOM 711 C C . TYR A 1 93 ? 10.328 -2.580 5.963 1.00 96.62 93 TYR A C 1
ATOM 713 O O . TYR A 1 93 ? 9.107 -2.688 5.902 1.00 96.62 93 TYR A O 1
ATOM 721 N N . ALA A 1 94 ? 11.087 -2.650 4.863 1.00 97.31 94 ALA A N 1
ATOM 722 C CA . ALA A 1 94 ? 10.506 -2.822 3.530 1.00 97.31 94 ALA A CA 1
ATOM 723 C C . ALA A 1 94 ? 9.699 -4.125 3.406 1.00 97.31 94 ALA A C 1
ATOM 725 O O . ALA A 1 94 ? 8.670 -4.154 2.731 1.00 97.31 94 ALA A O 1
ATOM 726 N N . GLU A 1 95 ? 10.132 -5.202 4.070 1.00 96.88 95 GLU A N 1
ATOM 727 C CA . GLU A 1 95 ? 9.366 -6.451 4.104 1.00 96.88 95 GLU A CA 1
ATOM 728 C C . GLU A 1 95 ? 8.060 -6.279 4.874 1.00 96.88 95 GLU A C 1
ATOM 730 O O . GLU A 1 95 ? 7.011 -6.727 4.409 1.00 96.88 95 GLU A O 1
ATOM 735 N N . GLU A 1 96 ? 8.099 -5.593 6.018 1.00 96.38 96 GLU A N 1
ATOM 736 C CA . GLU A 1 96 ? 6.904 -5.303 6.805 1.00 96.38 96 GLU A CA 1
ATOM 737 C C . GLU A 1 96 ? 5.896 -4.472 6.012 1.00 96.38 96 GLU A C 1
ATOM 739 O O . GLU A 1 96 ? 4.725 -4.856 5.946 1.00 96.38 96 GLU A O 1
ATOM 744 N N . VAL A 1 97 ? 6.350 -3.397 5.358 1.00 97.38 97 VAL A N 1
ATOM 745 C CA . VAL A 1 97 ? 5.519 -2.568 4.473 1.00 97.38 97 VAL A CA 1
ATOM 746 C C . VAL A 1 97 ? 4.937 -3.425 3.352 1.00 97.38 97 VAL A C 1
ATOM 748 O O . VAL A 1 97 ? 3.718 -3.448 3.185 1.00 97.38 97 VAL A O 1
ATOM 751 N N . SER A 1 98 ? 5.769 -4.201 2.645 1.00 97.75 98 SER A N 1
ATOM 752 C CA . SER A 1 98 ? 5.312 -5.054 1.539 1.00 97.75 98 SER A CA 1
ATOM 753 C C . SER A 1 98 ? 4.259 -6.076 1.970 1.00 97.75 98 SER A C 1
ATOM 755 O O . SER A 1 98 ? 3.272 -6.283 1.268 1.00 97.75 98 SER A O 1
ATOM 757 N N . ARG A 1 99 ? 4.406 -6.669 3.160 1.00 96.88 99 ARG A N 1
ATOM 758 C CA . ARG A 1 99 ? 3.450 -7.636 3.705 1.00 96.88 99 ARG A CA 1
ATOM 759 C C . ARG A 1 99 ? 2.117 -6.969 4.040 1.00 96.88 99 ARG A C 1
ATOM 761 O O . ARG A 1 99 ? 1.067 -7.501 3.685 1.00 96.88 99 ARG A O 1
ATOM 768 N N . LYS A 1 100 ? 2.147 -5.816 4.720 1.00 96.94 100 LYS A N 1
ATOM 769 C CA . LYS A 1 100 ? 0.936 -5.068 5.107 1.00 96.94 100 LYS A CA 1
ATOM 770 C C . LYS A 1 100 ? 0.185 -4.557 3.879 1.00 96.94 100 LYS A C 1
ATOM 772 O O . LYS A 1 100 ? -1.013 -4.794 3.744 1.00 96.94 100 LYS A O 1
ATOM 777 N N . MET A 1 101 ? 0.901 -3.892 2.977 1.00 98.12 101 MET A N 1
ATOM 778 C CA . MET A 1 101 ? 0.335 -3.303 1.767 1.00 98.12 101 MET A CA 1
ATOM 779 C C . MET A 1 101 ? -0.095 -4.367 0.760 1.00 98.12 101 MET A C 1
ATOM 781 O O . MET A 1 101 ? -1.128 -4.200 0.122 1.00 98.12 101 MET A O 1
ATOM 785 N N . GLY A 1 102 ? 0.610 -5.498 0.682 1.00 97.94 102 GLY A N 1
ATOM 786 C CA . GLY A 1 102 ? 0.173 -6.656 -0.092 1.00 97.94 102 GLY A CA 1
ATOM 787 C C . GLY A 1 102 ? -1.168 -7.194 0.405 1.00 97.94 102 GLY A C 1
ATOM 788 O O . GLY A 1 102 ? -2.090 -7.375 -0.386 1.00 97.94 102 GLY A O 1
ATOM 789 N N . GLN A 1 103 ? -1.331 -7.383 1.718 1.00 96.75 103 GLN A N 1
ATOM 790 C CA . GLN A 1 103 ? -2.615 -7.822 2.272 1.00 96.75 103 GLN A CA 1
ATOM 791 C C . GLN A 1 103 ? -3.748 -6.841 1.944 1.00 96.75 103 GLN A C 1
ATOM 793 O O . GLN A 1 103 ? -4.831 -7.271 1.552 1.00 96.75 103 GLN A O 1
ATOM 798 N N . LEU A 1 104 ? -3.494 -5.537 2.049 1.00 97.62 104 LEU A N 1
ATOM 799 C CA . LEU A 1 104 ? -4.453 -4.505 1.664 1.00 97.62 104 LEU A CA 1
ATOM 800 C C . LEU A 1 104 ? -4.791 -4.561 0.168 1.00 97.62 104 LEU A C 1
ATOM 802 O O . LEU A 1 104 ? -5.966 -4.578 -0.189 1.00 97.62 104 LEU A O 1
ATOM 806 N N . PHE A 1 105 ? -3.781 -4.652 -0.697 1.00 98.31 105 PHE A N 1
ATOM 807 C CA . PHE A 1 105 ? -3.933 -4.708 -2.152 1.00 98.31 105 PHE A CA 1
ATOM 808 C C . PHE A 1 105 ? -4.820 -5.877 -2.604 1.00 98.31 105 PHE A C 1
ATOM 810 O O . PHE A 1 105 ? -5.675 -5.711 -3.477 1.00 98.31 105 PHE A O 1
ATOM 817 N N . TRP A 1 106 ? -4.646 -7.047 -1.983 1.00 97.62 106 TRP A N 1
ATOM 818 C CA . TRP A 1 106 ? -5.413 -8.260 -2.284 1.00 97.62 106 TRP A CA 1
ATOM 819 C C . TRP A 1 106 ? -6.757 -8.348 -1.550 1.00 97.62 106 TRP A C 1
ATOM 821 O O . TRP A 1 106 ? -7.518 -9.292 -1.771 1.00 97.62 106 TRP A O 1
ATOM 831 N N . THR A 1 107 ? -7.078 -7.387 -0.681 1.00 96.75 107 THR A N 1
ATOM 832 C CA . THR A 1 107 ? -8.347 -7.386 0.048 1.00 96.75 107 THR A CA 1
ATOM 833 C C . THR A 1 107 ? -9.505 -7.029 -0.884 1.00 96.75 107 THR A C 1
ATOM 835 O O . THR A 1 107 ? -9.471 -6.036 -1.612 1.00 96.75 107 THR A O 1
ATOM 838 N N . SER A 1 108 ? -10.571 -7.833 -0.846 1.00 95.69 108 SER A N 1
ATOM 839 C CA . SER A 1 108 ? -11.794 -7.557 -1.605 1.00 95.69 108 SER A CA 1
ATOM 840 C C . SER A 1 108 ? -12.385 -6.198 -1.219 1.00 95.69 108 SER A C 1
ATOM 842 O O . SER A 1 108 ? -12.512 -5.885 -0.038 1.00 95.69 108 SER A O 1
ATOM 844 N N . GLY A 1 109 ? -12.773 -5.407 -2.220 1.00 96.19 109 GLY A N 1
ATOM 845 C CA . GLY A 1 109 ? -13.296 -4.052 -2.028 1.00 96.19 109 GLY A CA 1
ATOM 846 C C . GLY A 1 109 ? -12.228 -2.956 -1.960 1.00 96.19 109 GLY A C 1
ATOM 847 O O . GLY A 1 109 ? -12.597 -1.785 -1.937 1.00 96.19 109 GLY A O 1
ATOM 848 N N . ALA A 1 110 ? -10.931 -3.296 -1.971 1.00 97.88 110 ALA A N 1
ATOM 849 C CA . ALA A 1 110 ? -9.872 -2.298 -2.098 1.00 97.88 110 ALA A CA 1
ATOM 850 C C . ALA A 1 110 ? -10.036 -1.522 -3.412 1.00 97.88 110 ALA A C 1
ATOM 852 O O . ALA A 1 110 ? -10.083 -2.110 -4.500 1.00 97.88 110 ALA A O 1
ATOM 853 N N . THR A 1 111 ? -10.133 -0.201 -3.305 1.00 98.31 111 THR A N 1
ATOM 854 C CA . THR A 1 111 ? -10.387 0.667 -4.455 1.00 98.31 111 THR A CA 1
ATOM 855 C C . THR A 1 111 ? -9.125 0.846 -5.309 1.00 98.31 111 THR A C 1
ATOM 857 O O . THR A 1 111 ? -8.008 0.604 -4.834 1.00 98.31 111 THR A O 1
ATOM 860 N N . PRO A 1 112 ? -9.261 1.312 -6.564 1.00 98.38 112 PRO A N 1
ATOM 861 C CA . PRO A 1 112 ? -8.124 1.676 -7.410 1.00 98.38 112 PRO A CA 1
ATOM 862 C C . PRO A 1 112 ? -7.085 2.577 -6.722 1.00 98.38 112 PRO A C 1
ATOM 864 O O . PRO A 1 112 ? -5.884 2.339 -6.843 1.00 98.38 112 PRO A O 1
ATOM 867 N N . LEU A 1 113 ? -7.537 3.581 -5.961 1.00 98.19 113 LEU A N 1
ATOM 868 C CA . LEU A 1 113 ? -6.658 4.511 -5.245 1.00 98.19 113 LEU A CA 1
ATOM 869 C C . LEU A 1 113 ? -5.916 3.830 -4.092 1.00 98.19 113 LEU A C 1
ATOM 871 O O . LEU A 1 113 ? -4.713 4.034 -3.938 1.00 98.19 113 LEU A O 1
ATOM 875 N N . MET A 1 114 ? -6.597 2.975 -3.322 1.00 98.38 114 MET A N 1
ATOM 876 C CA . MET A 1 114 ? -5.960 2.195 -2.255 1.00 98.38 114 MET A CA 1
ATOM 877 C C . MET A 1 114 ? -4.869 1.274 -2.801 1.00 98.38 114 MET A C 1
ATOM 879 O O . MET A 1 114 ? -3.780 1.194 -2.236 1.00 98.38 114 MET A O 1
ATOM 883 N N . LYS A 1 115 ? -5.147 0.596 -3.921 1.00 98.69 115 LYS A N 1
ATOM 884 C CA . LYS A 1 115 ? -4.184 -0.289 -4.584 1.00 98.69 115 LYS A CA 1
ATOM 885 C C . LYS A 1 115 ? -2.967 0.477 -5.096 1.00 98.69 115 LYS A C 1
ATOM 887 O O . LYS A 1 115 ? -1.843 0.030 -4.883 1.00 98.69 115 LYS A O 1
ATOM 892 N N . ALA A 1 116 ? -3.174 1.639 -5.716 1.00 98.44 116 ALA A N 1
ATOM 893 C CA . ALA A 1 116 ? -2.078 2.497 -6.160 1.00 98.44 116 ALA A CA 1
ATOM 894 C C . ALA A 1 116 ? -1.208 2.972 -4.979 1.00 98.44 116 ALA A C 1
ATOM 896 O O . ALA A 1 116 ? 0.016 2.873 -5.054 1.00 98.44 116 ALA A O 1
ATOM 897 N N . ALA A 1 117 ? -1.822 3.397 -3.868 1.00 98.31 117 ALA A N 1
ATOM 898 C CA . ALA A 1 117 ? -1.104 3.800 -2.657 1.00 98.31 117 ALA A CA 1
ATOM 899 C C . ALA A 1 117 ? -0.310 2.638 -2.028 1.00 98.31 117 ALA A C 1
ATOM 901 O O . ALA A 1 117 ? 0.842 2.817 -1.631 1.00 98.31 117 ALA A O 1
ATOM 902 N N . ALA A 1 118 ? -0.883 1.431 -1.996 1.00 98.50 118 ALA A N 1
ATOM 903 C CA . ALA A 1 118 ? -0.214 0.227 -1.502 1.00 98.50 118 ALA A CA 1
ATOM 904 C C . ALA A 1 118 ? 1.025 -0.142 -2.334 1.00 98.50 118 ALA A C 1
ATOM 906 O O . ALA A 1 118 ? 2.087 -0.450 -1.778 1.00 98.50 118 ALA A O 1
ATOM 907 N N . ILE A 1 119 ? 0.910 -0.066 -3.664 1.00 98.62 119 ILE A N 1
ATOM 908 C CA . ILE A 1 119 ? 2.038 -0.267 -4.578 1.00 98.62 119 ILE A CA 1
ATOM 909 C C . ILE A 1 119 ? 3.094 0.810 -4.357 1.00 98.62 119 ILE A C 1
ATOM 911 O O . ILE A 1 119 ? 4.261 0.463 -4.207 1.00 98.62 119 ILE A O 1
ATOM 915 N N . GLN A 1 120 ? 2.706 2.086 -4.287 1.00 98.50 120 GLN A N 1
ATOM 916 C CA . GLN A 1 120 ? 3.638 3.195 -4.075 1.00 98.50 120 GLN A CA 1
ATOM 917 C C . GLN A 1 120 ? 4.440 3.016 -2.784 1.00 98.50 120 GLN A C 1
ATOM 919 O O . GLN A 1 120 ? 5.668 3.033 -2.828 1.00 98.50 120 GLN A O 1
ATOM 924 N N . ALA A 1 121 ? 3.763 2.800 -1.652 1.00 98.31 121 ALA A N 1
ATOM 925 C CA . ALA A 1 121 ? 4.418 2.614 -0.360 1.00 98.31 121 ALA A CA 1
ATOM 926 C C . ALA A 1 121 ? 5.405 1.435 -0.391 1.00 98.31 121 ALA A C 1
ATOM 928 O O . ALA A 1 121 ? 6.531 1.551 0.092 1.00 98.31 121 ALA A O 1
ATOM 929 N N . THR A 1 122 ? 5.009 0.321 -1.015 1.00 98.62 122 THR A N 1
ATOM 930 C CA . THR A 1 122 ? 5.862 -0.869 -1.135 1.00 98.62 122 THR A CA 1
ATOM 931 C C . THR A 1 122 ? 7.055 -0.631 -2.050 1.00 98.62 122 THR A C 1
ATOM 933 O O . THR A 1 122 ? 8.175 -0.972 -1.681 1.00 98.62 122 THR A O 1
ATOM 936 N N . LEU A 1 123 ? 6.833 -0.041 -3.226 1.00 98.56 123 LEU A N 1
ATOM 937 C CA . LEU A 1 123 ? 7.864 0.245 -4.220 1.00 98.56 123 LEU A CA 1
ATOM 938 C C . LEU A 1 123 ? 8.938 1.164 -3.637 1.00 98.56 123 LEU A C 1
ATOM 940 O O . LEU A 1 123 ? 10.120 0.834 -3.672 1.00 98.56 123 LEU A O 1
ATOM 944 N N . VAL A 1 124 ? 8.513 2.276 -3.043 1.00 98.00 124 VAL A N 1
ATOM 945 C CA . VAL A 1 124 ? 9.396 3.266 -2.426 1.00 98.00 124 VAL A CA 1
ATOM 946 C C . VAL A 1 124 ? 10.211 2.648 -1.293 1.00 98.00 124 VAL A C 1
ATOM 948 O O . VAL A 1 124 ? 11.435 2.774 -1.279 1.00 98.00 124 VAL A O 1
ATOM 951 N N . ALA A 1 125 ? 9.559 1.946 -0.358 1.00 97.88 125 ALA A N 1
ATOM 952 C CA . ALA A 1 125 ? 10.263 1.311 0.751 1.00 97.88 125 ALA A CA 1
ATOM 953 C C . ALA A 1 125 ? 11.260 0.256 0.250 1.00 97.88 125 ALA A C 1
ATOM 955 O O . ALA A 1 125 ? 12.396 0.201 0.720 1.00 97.88 125 ALA A O 1
ATOM 956 N N . ALA A 1 126 ? 10.864 -0.549 -0.738 1.00 98.00 126 ALA A N 1
ATOM 957 C CA . ALA A 1 126 ? 11.708 -1.582 -1.319 1.00 98.00 126 ALA A CA 1
ATOM 958 C C . ALA A 1 126 ? 12.947 -1.012 -2.021 1.00 98.00 126 ALA A C 1
ATOM 960 O O . ALA A 1 126 ? 14.044 -1.531 -1.814 1.00 98.00 126 ALA A O 1
ATOM 961 N N . VAL A 1 127 ? 12.785 0.043 -2.825 1.00 97.88 127 VAL A N 1
ATOM 962 C CA . VAL A 1 127 ? 13.881 0.680 -3.570 1.00 97.88 127 VAL A CA 1
ATOM 963 C C . VAL A 1 127 ? 14.827 1.413 -2.628 1.00 97.88 127 VAL A C 1
ATOM 965 O O . VAL A 1 127 ? 16.023 1.121 -2.634 1.00 97.88 127 VAL A O 1
ATOM 968 N N . ASN A 1 128 ? 14.306 2.270 -1.748 1.00 96.88 128 ASN A N 1
ATOM 969 C CA . ASN A 1 128 ? 15.133 3.058 -0.829 1.00 96.88 128 ASN A CA 1
ATOM 970 C C . ASN A 1 128 ? 15.950 2.184 0.130 1.00 96.88 128 ASN A C 1
ATOM 972 O O . ASN A 1 128 ? 17.079 2.526 0.476 1.00 96.88 128 ASN A O 1
ATOM 976 N N . LEU A 1 129 ? 15.404 1.034 0.531 1.00 96.94 129 LEU A N 1
ATOM 977 C CA . LEU A 1 129 ? 16.070 0.093 1.432 1.00 96.94 129 LEU A CA 1
ATOM 978 C C . LEU A 1 129 ? 16.780 -1.057 0.705 1.00 96.94 129 LEU A C 1
ATOM 980 O O . LEU A 1 129 ? 17.260 -1.986 1.356 1.00 96.94 129 LEU A O 1
ATOM 984 N N . ASN A 1 130 ? 16.860 -1.011 -0.632 1.00 96.81 130 ASN A N 1
ATOM 985 C CA . ASN A 1 130 ? 17.480 -2.033 -1.483 1.00 96.81 130 ASN A CA 1
ATOM 986 C C . ASN A 1 130 ? 17.010 -3.465 -1.161 1.00 96.81 130 ASN A C 1
ATOM 988 O O . ASN A 1 130 ? 17.792 -4.423 -1.169 1.00 96.81 130 ASN A O 1
ATOM 992 N N . ARG A 1 131 ? 15.719 -3.635 -0.849 1.00 97.62 131 ARG A N 1
ATOM 993 C CA . ARG A 1 131 ? 15.172 -4.921 -0.415 1.00 97.62 131 ARG A CA 1
ATOM 994 C C . ARG A 1 131 ? 14.518 -5.675 -1.564 1.00 97.62 131 ARG A C 1
ATOM 996 O O . ARG A 1 131 ? 13.323 -5.544 -1.811 1.00 97.62 131 ARG A O 1
ATOM 1003 N N . PHE A 1 132 ? 15.289 -6.555 -2.200 1.00 96.94 132 PHE A N 1
ATOM 1004 C CA . PHE A 1 132 ? 14.840 -7.320 -3.370 1.00 96.94 132 PHE A CA 1
ATOM 1005 C C . PHE A 1 132 ? 13.535 -8.103 -3.165 1.00 96.94 132 PHE A C 1
ATOM 1007 O O . PHE A 1 132 ? 12.671 -8.031 -4.024 1.00 96.94 132 PHE A O 1
ATOM 1014 N N . ALA A 1 133 ? 13.336 -8.757 -2.015 1.00 97.44 133 ALA A N 1
ATOM 1015 C CA . ALA A 1 133 ? 12.087 -9.482 -1.749 1.00 97.44 133 ALA A CA 1
ATOM 1016 C C . ALA A 1 133 ? 10.848 -8.560 -1.737 1.00 97.44 133 ALA A C 1
ATOM 1018 O O . ALA A 1 133 ? 9.776 -8.939 -2.200 1.00 97.44 133 ALA A O 1
ATOM 1019 N N . ALA A 1 134 ? 10.994 -7.326 -1.244 1.00 98.25 134 ALA A N 1
ATOM 1020 C CA . ALA A 1 134 ? 9.924 -6.332 -1.282 1.00 98.25 134 ALA A CA 1
ATOM 1021 C C . ALA A 1 134 ? 9.743 -5.743 -2.696 1.00 98.25 134 ALA A C 1
ATOM 1023 O O . ALA A 1 134 ? 8.616 -5.449 -3.090 1.00 98.25 134 ALA A O 1
ATOM 1024 N N . MET A 1 135 ? 10.822 -5.632 -3.485 1.00 98.56 135 MET A N 1
ATOM 1025 C CA . MET A 1 135 ? 10.743 -5.243 -4.902 1.00 98.56 135 MET A CA 1
ATOM 1026 C C . MET A 1 135 ? 9.980 -6.286 -5.722 1.00 98.56 135 MET A C 1
ATOM 1028 O O . MET A 1 135 ? 9.171 -5.916 -6.567 1.00 98.56 135 MET A O 1
ATOM 1032 N N . ASP A 1 136 ? 10.199 -7.575 -5.453 1.00 98.56 136 ASP A N 1
ATOM 1033 C CA . ASP A 1 136 ? 9.476 -8.667 -6.110 1.00 98.56 136 ASP A CA 1
ATOM 1034 C C . ASP A 1 136 ? 7.976 -8.603 -5.766 1.00 98.56 136 ASP A C 1
ATOM 1036 O O . ASP A 1 136 ? 7.131 -8.720 -6.652 1.00 98.56 136 ASP A O 1
ATOM 1040 N N . SER A 1 137 ? 7.633 -8.304 -4.506 1.00 98.56 137 SER A N 1
ATOM 1041 C CA . SER A 1 137 ? 6.244 -8.050 -4.091 1.00 98.56 137 SER A CA 1
ATOM 1042 C C . SER A 1 137 ? 5.624 -6.841 -4.805 1.00 98.56 137 SER A C 1
ATOM 1044 O O . SER A 1 137 ? 4.484 -6.921 -5.262 1.00 98.56 137 SER A O 1
ATOM 1046 N N . ALA A 1 138 ? 6.356 -5.727 -4.939 1.00 98.62 138 ALA A N 1
ATOM 1047 C CA . ALA A 1 138 ? 5.890 -4.561 -5.696 1.00 98.62 138 ALA A CA 1
ATOM 1048 C C . ALA A 1 138 ? 5.653 -4.903 -7.176 1.00 98.62 138 ALA A C 1
ATOM 1050 O O . ALA A 1 138 ? 4.612 -4.550 -7.731 1.00 98.62 138 ALA A O 1
ATOM 1051 N N . ALA A 1 139 ? 6.590 -5.626 -7.798 1.00 98.69 139 ALA A N 1
ATOM 1052 C CA . ALA A 1 139 ? 6.488 -6.079 -9.181 1.00 98.69 139 ALA A CA 1
ATOM 1053 C C . ALA A 1 139 ? 5.271 -6.991 -9.396 1.00 98.69 139 ALA A C 1
ATOM 1055 O O . ALA A 1 139 ? 4.536 -6.812 -10.367 1.00 98.69 139 ALA A O 1
ATOM 1056 N N . GLU A 1 140 ? 5.010 -7.924 -8.478 1.00 98.75 140 GLU A N 1
ATOM 1057 C CA . GLU A 1 140 ? 3.852 -8.814 -8.562 1.00 98.75 140 GLU A CA 1
ATOM 1058 C C . GLU A 1 140 ? 2.529 -8.050 -8.432 1.00 98.75 140 GLU A C 1
ATOM 1060 O O . GLU A 1 140 ? 1.621 -8.278 -9.229 1.00 98.75 140 GLU A O 1
ATOM 1065 N N . MET A 1 141 ? 2.427 -7.084 -7.510 1.00 98.75 141 MET A N 1
ATOM 1066 C CA . MET A 1 141 ? 1.238 -6.224 -7.416 1.00 98.75 141 MET A CA 1
ATOM 1067 C C . MET A 1 141 ? 1.028 -5.392 -8.688 1.00 98.75 141 MET A C 1
ATOM 1069 O O . MET A 1 141 ? -0.097 -5.297 -9.171 1.00 98.75 141 MET A O 1
ATOM 1073 N N . ILE A 1 142 ? 2.096 -4.842 -9.277 1.00 98.69 142 ILE A N 1
ATOM 1074 C CA . ILE A 1 142 ? 2.037 -4.111 -10.555 1.00 98.69 142 ILE A CA 1
ATOM 1075 C C . ILE A 1 142 ? 1.526 -5.017 -11.685 1.00 98.69 142 ILE A C 1
ATOM 1077 O O . ILE A 1 142 ? 0.645 -4.620 -12.447 1.00 98.69 142 ILE A O 1
ATOM 1081 N N . MET A 1 143 ? 2.044 -6.244 -11.789 1.00 98.69 143 MET A N 1
ATOM 1082 C CA . MET A 1 143 ? 1.624 -7.217 -12.806 1.00 98.69 143 MET A CA 1
ATOM 1083 C C . MET A 1 143 ? 0.204 -7.750 -12.584 1.00 98.69 143 MET A C 1
ATOM 1085 O O . MET A 1 143 ? -0.428 -8.227 -13.525 1.00 98.69 143 MET A O 1
ATOM 1089 N N . ALA A 1 144 ? -0.316 -7.679 -11.362 1.00 98.56 144 ALA A N 1
ATOM 1090 C CA . ALA A 1 144 ? -1.669 -8.111 -11.037 1.00 98.56 144 ALA A CA 1
ATOM 1091 C C . ALA A 1 144 ? -2.760 -7.126 -11.483 1.00 98.56 144 ALA A C 1
ATOM 1093 O O . ALA A 1 144 ? -3.932 -7.499 -11.541 1.00 98.56 144 ALA A O 1
ATOM 1094 N N . VAL A 1 145 ? -2.403 -5.879 -11.801 1.00 98.38 145 VAL A N 1
ATOM 1095 C CA . VAL A 1 145 ? -3.361 -4.867 -12.252 1.00 98.38 145 VAL A CA 1
ATOM 1096 C C . VAL A 1 145 ? -3.767 -5.136 -13.700 1.00 98.38 145 VAL A C 1
ATOM 1098 O O . VAL A 1 145 ? -2.962 -4.981 -14.616 1.00 98.38 145 VAL A O 1
ATOM 1101 N N . GLN A 1 146 ? -5.027 -5.534 -13.892 1.00 97.94 146 GLN A N 1
ATOM 1102 C CA . GLN A 1 146 ? -5.600 -5.873 -15.203 1.00 97.94 146 GLN A CA 1
ATOM 1103 C C . GLN A 1 146 ? -6.835 -5.039 -15.569 1.00 97.94 146 GLN A C 1
ATOM 1105 O O . GLN A 1 146 ? -7.243 -5.057 -16.725 1.00 97.94 146 GLN A O 1
ATOM 1110 N N . ASP A 1 147 ? -7.447 -4.334 -14.614 1.00 97.94 147 ASP A N 1
ATOM 1111 C CA . ASP A 1 147 ? -8.616 -3.487 -14.859 1.00 97.94 147 ASP A CA 1
ATOM 1112 C C . ASP A 1 147 ? -8.227 -2.034 -15.172 1.00 97.94 147 ASP A C 1
ATOM 1114 O O . ASP A 1 147 ? -7.304 -1.482 -14.566 1.00 97.94 147 ASP A O 1
ATOM 1118 N N . ASP A 1 148 ? -8.969 -1.399 -16.086 1.00 98.38 148 ASP A N 1
ATOM 1119 C CA . ASP A 1 148 ? -8.707 -0.026 -16.539 1.00 98.38 148 ASP A CA 1
ATOM 1120 C C . ASP A 1 148 ? -8.677 1.012 -15.399 1.00 98.38 148 ASP A C 1
ATOM 1122 O O . ASP A 1 148 ? -7.746 1.824 -15.375 1.00 98.38 148 ASP A O 1
ATOM 1126 N N . PRO A 1 149 ? -9.624 1.025 -14.432 1.00 98.00 149 PRO A N 1
ATOM 1127 C CA . PRO A 1 149 ? -9.620 2.030 -13.369 1.00 98.00 149 PRO A CA 1
ATOM 1128 C C . PRO A 1 149 ? -8.368 1.960 -12.491 1.00 98.00 149 PRO A C 1
ATOM 1130 O O . PRO A 1 149 ? -7.747 2.990 -12.216 1.00 98.00 149 PRO A O 1
ATOM 1133 N N . THR A 1 150 ? -7.965 0.757 -12.072 1.00 98.19 150 THR A N 1
ATOM 1134 C CA . THR A 1 150 ? -6.740 0.563 -11.284 1.00 98.19 150 THR A CA 1
ATOM 1135 C C . THR A 1 150 ? -5.502 0.862 -12.118 1.00 98.19 150 THR A C 1
ATOM 1137 O O . THR A 1 150 ? -4.594 1.537 -11.633 1.00 98.19 150 THR A O 1
ATOM 1140 N N . ALA A 1 151 ? -5.475 0.447 -13.386 1.00 98.38 151 ALA A N 1
ATOM 1141 C CA . ALA A 1 151 ? -4.363 0.730 -14.284 1.00 98.38 151 ALA A CA 1
ATOM 1142 C C . ALA A 1 151 ? -4.167 2.232 -14.529 1.00 98.38 151 ALA A C 1
ATOM 1144 O O . ALA A 1 151 ? -3.028 2.691 -14.608 1.00 98.38 151 ALA A O 1
ATOM 1145 N N . PHE A 1 152 ? -5.251 3.005 -14.617 1.00 98.12 152 PHE A N 1
ATOM 1146 C CA . PHE A 1 152 ? -5.196 4.460 -14.743 1.00 98.12 152 PHE A CA 1
ATOM 1147 C C . PHE A 1 152 ? -4.596 5.118 -13.493 1.00 98.12 152 PHE A C 1
ATOM 1149 O O . PHE A 1 152 ? -3.646 5.893 -13.603 1.00 98.12 152 PHE A O 1
ATOM 1156 N N . GLN A 1 153 ? -5.094 4.772 -12.298 1.00 98.00 153 GLN A N 1
ATOM 1157 C CA . GLN A 1 153 ? -4.572 5.334 -11.045 1.00 98.00 153 GLN A CA 1
ATOM 1158 C C . GLN A 1 153 ? -3.108 4.951 -10.814 1.00 98.00 153 GLN A C 1
ATOM 1160 O O . GLN A 1 153 ? -2.283 5.795 -10.462 1.00 98.00 153 GLN A O 1
ATOM 1165 N N . MET A 1 154 ? -2.763 3.689 -11.073 1.00 97.56 154 MET A N 1
ATOM 1166 C CA . MET A 1 154 ? -1.390 3.215 -10.956 1.00 97.56 154 MET A CA 1
ATOM 1167 C C . MET A 1 154 ? -0.470 3.869 -11.989 1.00 97.56 154 MET A C 1
ATOM 1169 O O . MET A 1 154 ? 0.655 4.216 -11.647 1.00 97.56 154 MET A O 1
ATOM 1173 N N . GLY A 1 155 ? -0.934 4.074 -13.225 1.00 97.88 155 GLY A N 1
ATOM 1174 C CA . GLY A 1 155 ? -0.170 4.761 -14.265 1.00 97.88 155 GLY A CA 1
ATOM 1175 C C . GLY A 1 155 ? 0.202 6.189 -13.863 1.00 97.88 155 GLY A C 1
ATOM 1176 O O . GLY A 1 155 ? 1.370 6.561 -13.947 1.00 97.88 155 GLY A O 1
ATOM 1177 N N . ASN A 1 156 ? -0.757 6.958 -13.337 1.00 97.50 156 ASN A N 1
ATOM 1178 C CA . ASN A 1 156 ? -0.492 8.311 -12.836 1.00 97.50 156 ASN A CA 1
ATOM 1179 C C . ASN A 1 156 ? 0.553 8.308 -11.714 1.00 97.50 156 ASN A C 1
ATOM 1181 O O . ASN A 1 156 ? 1.480 9.113 -11.732 1.00 97.50 156 ASN A O 1
ATOM 1185 N N . MET A 1 157 ? 0.435 7.376 -10.764 1.00 97.62 157 MET A N 1
ATOM 1186 C CA . MET A 1 157 ? 1.406 7.235 -9.680 1.00 97.62 157 MET A CA 1
ATOM 1187 C C . MET A 1 157 ? 2.799 6.867 -10.217 1.00 97.62 157 MET A C 1
ATOM 1189 O O . MET A 1 157 ? 3.771 7.559 -9.912 1.00 97.62 157 MET A O 1
ATOM 1193 N N . LEU A 1 158 ? 2.905 5.843 -11.070 1.00 98.12 158 LEU A N 1
ATOM 1194 C CA . LEU A 1 158 ? 4.180 5.370 -11.619 1.00 98.12 158 LEU A CA 1
ATOM 1195 C C . LEU A 1 158 ? 4.883 6.426 -12.476 1.00 98.12 158 LEU A C 1
ATOM 1197 O O . LEU A 1 158 ? 6.104 6.533 -12.408 1.00 98.12 158 LEU A O 1
ATOM 1201 N N . ALA A 1 159 ? 4.136 7.251 -13.212 1.00 97.81 159 ALA A N 1
ATOM 1202 C CA . ALA A 1 159 ? 4.699 8.363 -13.976 1.00 97.81 159 ALA A CA 1
ATOM 1203 C C . ALA A 1 159 ? 5.441 9.376 -13.080 1.00 97.81 159 ALA A C 1
ATOM 1205 O O . ALA A 1 159 ? 6.446 9.952 -13.490 1.00 97.81 159 ALA A O 1
ATOM 1206 N N . THR A 1 160 ? 5.005 9.555 -11.828 1.00 96.88 160 THR A N 1
ATOM 1207 C CA . THR A 1 160 ? 5.717 10.393 -10.840 1.00 96.88 160 THR A CA 1
ATOM 1208 C C . THR A 1 160 ? 6.885 9.670 -10.155 1.00 96.88 160 THR A C 1
ATOM 1210 O O . THR A 1 160 ? 7.674 10.297 -9.450 1.00 96.88 160 THR A O 1
ATOM 1213 N N . ARG A 1 161 ? 7.016 8.353 -10.366 1.00 97.06 161 ARG A N 1
ATOM 1214 C CA . ARG A 1 161 ? 7.974 7.445 -9.709 1.00 97.06 161 ARG A CA 1
ATOM 1215 C C . ARG A 1 161 ? 8.792 6.633 -10.715 1.00 97.06 161 ARG A C 1
ATOM 1217 O O . ARG A 1 161 ? 9.158 5.487 -10.464 1.00 97.06 161 ARG A O 1
ATOM 1224 N N . MET A 1 162 ? 9.113 7.237 -11.858 1.00 97.75 162 MET A N 1
ATOM 1225 C CA . MET A 1 162 ? 9.810 6.557 -12.955 1.00 97.75 162 MET A CA 1
ATOM 1226 C C . MET A 1 162 ? 11.179 5.996 -12.564 1.00 97.75 162 MET A C 1
ATOM 1228 O O . MET A 1 162 ? 11.531 4.906 -13.008 1.00 97.75 162 MET A O 1
ATOM 1232 N N . SER A 1 163 ? 11.930 6.687 -11.702 1.00 97.44 163 SER A N 1
ATOM 1233 C CA . SER A 1 163 ? 13.212 6.185 -11.186 1.00 97.44 163 SER A CA 1
ATOM 1234 C C . SER A 1 163 ? 13.043 4.916 -10.345 1.00 97.44 163 SER A C 1
ATOM 1236 O O . SER A 1 163 ? 13.813 3.970 -10.501 1.00 97.44 163 SER A O 1
ATOM 1238 N N . ASP A 1 164 ? 12.008 4.864 -9.504 1.00 98.00 164 ASP A N 1
ATOM 1239 C CA . ASP A 1 164 ? 11.725 3.699 -8.663 1.00 98.00 164 ASP A CA 1
ATOM 1240 C C . ASP A 1 164 ? 11.237 2.521 -9.519 1.00 98.00 164 ASP A C 1
ATOM 1242 O O . ASP A 1 164 ? 11.668 1.384 -9.327 1.00 98.00 164 ASP A O 1
ATOM 1246 N N . LEU A 1 165 ? 10.397 2.791 -10.528 1.00 98.19 165 LEU A N 1
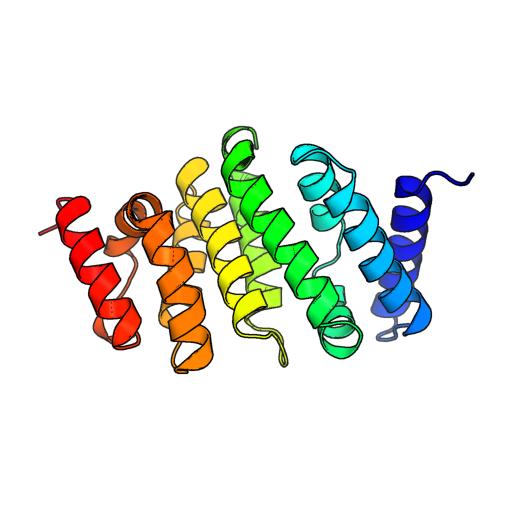ATOM 1247 C CA . LEU A 1 165 ? 9.984 1.783 -11.506 1.00 98.19 165 LEU A CA 1
ATOM 1248 C C . LEU A 1 165 ? 11.192 1.234 -12.280 1.00 98.19 165 LEU A C 1
ATOM 1250 O O . LEU A 1 165 ? 11.330 0.016 -12.401 1.00 98.19 165 LEU A O 1
ATOM 1254 N N . ALA A 1 166 ? 12.089 2.108 -12.750 1.00 98.06 166 ALA A N 1
ATOM 1255 C CA . ALA A 1 166 ? 13.319 1.737 -13.455 1.00 98.06 166 ALA A CA 1
ATOM 1256 C C . ALA A 1 166 ? 14.220 0.818 -12.614 1.00 98.06 166 ALA A C 1
ATOM 1258 O O . ALA A 1 166 ? 14.856 -0.079 -13.164 1.00 98.06 166 ALA A O 1
ATOM 1259 N N . ALA A 1 167 ? 14.230 0.973 -11.288 1.00 97.81 167 ALA A N 1
ATOM 1260 C CA . ALA A 1 167 ? 14.992 0.105 -10.392 1.00 97.81 167 ALA A CA 1
ATOM 1261 C C . ALA A 1 167 ? 14.473 -1.347 -10.357 1.00 97.81 167 ALA A C 1
ATOM 1263 O O . ALA A 1 167 ? 15.230 -2.262 -10.023 1.00 97.81 167 ALA A O 1
ATOM 1264 N N . ILE A 1 168 ? 13.207 -1.586 -10.726 1.00 97.94 168 ILE A N 1
ATOM 1265 C CA . ILE A 1 168 ? 12.575 -2.912 -10.646 1.00 97.94 168 ILE A CA 1
ATOM 1266 C C . ILE A 1 168 ? 12.144 -3.498 -11.998 1.00 97.94 168 ILE A C 1
ATOM 1268 O O . ILE A 1 168 ? 11.600 -4.600 -12.020 1.00 97.94 168 ILE A O 1
ATOM 1272 N N . VAL A 1 169 ? 12.405 -2.844 -13.137 1.00 97.38 169 VAL A N 1
ATOM 1273 C CA . VAL A 1 169 ? 11.961 -3.335 -14.467 1.00 97.38 169 VAL A CA 1
ATOM 1274 C C . VAL A 1 169 ? 12.439 -4.750 -14.805 1.00 97.38 169 VAL A C 1
ATOM 1276 O O . VAL A 1 169 ? 11.728 -5.489 -15.482 1.00 97.38 169 VAL A O 1
ATOM 1279 N N . SER A 1 170 ? 13.600 -5.166 -14.291 1.00 97.00 170 SER A N 1
ATOM 1280 C CA . SER A 1 170 ? 14.133 -6.529 -14.460 1.00 97.00 170 SER A CA 1
ATOM 1281 C C . SER A 1 170 ? 13.295 -7.615 -13.771 1.00 97.00 170 SER A C 1
ATOM 1283 O O . SER A 1 170 ? 13.474 -8.797 -14.055 1.00 97.00 170 SER A O 1
ATOM 1285 N N . ARG A 1 171 ? 12.381 -7.228 -12.873 1.00 97.62 171 ARG A N 1
ATOM 1286 C CA . ARG A 1 171 ? 11.489 -8.117 -12.105 1.00 97.62 171 ARG A CA 1
ATOM 1287 C C . ARG A 1 171 ? 10.086 -8.205 -12.685 1.00 97.62 171 ARG A C 1
ATOM 1289 O O . ARG A 1 171 ? 9.256 -8.946 -12.170 1.00 97.62 171 ARG A O 1
ATOM 1296 N N . ILE A 1 172 ? 9.803 -7.436 -13.731 1.00 98.00 172 ILE A N 1
ATOM 1297 C CA . ILE A 1 172 ? 8.470 -7.320 -14.311 1.00 98.00 172 ILE A CA 1
ATOM 1298 C C . ILE A 1 172 ? 8.444 -8.041 -15.660 1.00 98.00 172 ILE A C 1
ATOM 1300 O O . ILE A 1 172 ? 9.196 -7.706 -16.575 1.00 98.00 172 ILE A O 1
ATOM 1304 N N . ASP A 1 173 ? 7.523 -8.994 -15.815 1.00 97.75 173 ASP A N 1
ATOM 1305 C CA . ASP A 1 173 ? 7.193 -9.574 -17.117 1.00 97.75 173 ASP A CA 1
ATOM 1306 C C . ASP A 1 173 ? 6.226 -8.644 -17.863 1.00 97.75 173 ASP A C 1
ATOM 1308 O O . ASP A 1 173 ? 5.024 -8.603 -17.584 1.00 97.75 173 ASP A O 1
ATOM 1312 N N . ALA A 1 174 ? 6.747 -7.918 -18.855 1.00 97.25 174 ALA A N 1
ATOM 1313 C CA . ALA A 1 174 ? 5.991 -6.950 -19.650 1.00 97.25 174 ALA A CA 1
ATOM 1314 C C . ALA A 1 174 ? 4.722 -7.524 -20.313 1.00 97.25 174 ALA A C 1
ATOM 1316 O O . ALA A 1 174 ? 3.784 -6.776 -20.608 1.00 97.25 174 ALA A O 1
ATOM 1317 N N . ARG A 1 175 ? 4.665 -8.845 -20.543 1.00 97.62 175 ARG A N 1
ATOM 1318 C CA . ARG A 1 175 ? 3.500 -9.525 -21.135 1.00 97.62 175 ARG A CA 1
ATOM 1319 C C . ARG A 1 175 ? 2.311 -9.572 -20.180 1.00 97.62 175 ARG A C 1
ATOM 1321 O O . ARG A 1 175 ? 1.178 -9.595 -20.648 1.00 97.62 175 ARG A O 1
ATOM 1328 N N . ARG A 1 176 ? 2.571 -9.564 -18.868 1.00 98.25 176 ARG A N 1
ATOM 1329 C CA . ARG A 1 176 ? 1.549 -9.542 -17.812 1.00 98.25 176 ARG A CA 1
ATOM 1330 C C . ARG A 1 176 ? 1.030 -8.133 -17.534 1.00 98.25 176 ARG A C 1
ATOM 1332 O O . ARG A 1 176 ? 0.011 -7.996 -16.877 1.00 98.25 176 ARG A O 1
ATOM 1339 N N . LEU A 1 177 ? 1.700 -7.090 -18.019 1.00 98.25 177 LEU A N 1
ATOM 1340 C CA . LEU A 1 177 ? 1.274 -5.715 -17.775 1.00 98.25 177 LEU A CA 1
ATOM 1341 C C . LEU A 1 177 ? 0.044 -5.339 -18.598 1.00 98.25 177 LEU A C 1
ATOM 1343 O O . LEU A 1 177 ? -0.013 -5.614 -19.804 1.00 98.25 177 LEU A O 1
ATOM 1347 N N . HIS A 1 178 ? -0.857 -4.592 -17.959 1.00 98.38 178 HIS A N 1
ATOM 1348 C CA . HIS A 1 178 ? -1.891 -3.821 -18.635 1.00 98.38 178 HIS A CA 1
ATOM 1349 C C . HIS A 1 178 ? -1.293 -2.886 -19.700 1.00 98.38 178 HIS A C 1
ATOM 1351 O O . HIS A 1 178 ? -0.185 -2.365 -19.537 1.00 98.38 178 HIS A O 1
ATOM 1357 N N . GLY A 1 179 ? -2.047 -2.616 -20.771 1.00 97.25 179 GLY A N 1
ATOM 1358 C CA . GLY A 1 179 ? -1.571 -1.829 -21.914 1.00 97.25 179 GLY A CA 1
ATOM 1359 C C . GLY A 1 179 ? -1.058 -0.434 -21.540 1.00 97.25 179 GLY A C 1
ATOM 1360 O O . GLY A 1 179 ? 0.021 -0.047 -21.981 1.00 97.25 179 GLY A O 1
ATOM 1361 N N . SER A 1 180 ? -1.780 0.289 -20.678 1.00 95.44 180 SER A N 1
ATOM 1362 C CA . SER A 1 180 ? -1.383 1.634 -20.224 1.00 95.44 180 SER A CA 1
ATOM 1363 C C . SER A 1 180 ? -0.097 1.639 -19.391 1.00 95.44 180 SER A C 1
ATOM 1365 O O . SER A 1 180 ? 0.729 2.535 -19.522 1.00 95.44 180 SER A O 1
ATOM 1367 N N . ILE A 1 181 ? 0.108 0.611 -18.568 1.00 97.88 181 ILE A N 1
ATOM 1368 C CA . ILE A 1 181 ? 1.277 0.485 -17.686 1.00 97.88 181 ILE A CA 1
ATOM 1369 C C . ILE A 1 181 ? 2.510 0.055 -18.488 1.00 97.88 181 ILE A C 1
ATOM 1371 O O . ILE A 1 181 ? 3.632 0.457 -18.183 1.00 97.88 181 ILE A O 1
ATOM 1375 N N . ARG A 1 182 ? 2.311 -0.719 -19.562 1.00 97.75 182 ARG A N 1
ATOM 1376 C CA . ARG A 1 182 ? 3.387 -1.162 -20.457 1.00 97.75 182 ARG A CA 1
ATOM 1377 C C . ARG A 1 182 ? 4.132 0.004 -21.112 1.00 97.75 182 ARG A C 1
ATOM 1379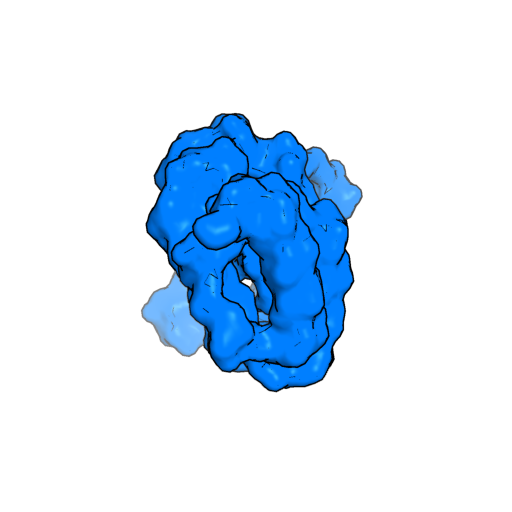 O O . ARG A 1 182 ? 5.330 -0.123 -21.342 1.00 97.75 182 ARG A O 1
ATOM 1386 N N . VAL A 1 183 ? 3.453 1.120 -21.386 1.00 96.50 183 VAL A N 1
ATOM 1387 C CA . VAL A 1 183 ? 4.085 2.333 -21.937 1.00 96.50 183 VAL A CA 1
ATOM 1388 C C . VAL A 1 183 ? 5.116 2.889 -20.951 1.00 96.50 183 VAL A C 1
ATOM 1390 O O . VAL A 1 183 ? 6.287 3.016 -21.296 1.00 96.50 183 VAL A O 1
ATOM 1393 N N . LEU A 1 184 ? 4.717 3.089 -19.691 1.00 97.62 184 LEU A N 1
ATOM 1394 C CA . LEU A 1 184 ? 5.617 3.547 -18.626 1.00 97.62 184 LEU A CA 1
ATOM 1395 C C . LEU A 1 184 ? 6.751 2.548 -18.367 1.00 97.62 184 LEU A C 1
ATOM 1397 O O . LEU A 1 184 ? 7.895 2.936 -18.162 1.00 97.62 184 LEU A O 1
ATOM 1401 N N . TYR A 1 185 ? 6.464 1.245 -18.429 1.00 97.81 185 TYR A N 1
ATOM 1402 C CA . TYR A 1 185 ? 7.498 0.216 -18.321 1.00 97.81 185 TYR A CA 1
ATOM 1403 C C . TYR A 1 185 ? 8.572 0.347 -19.411 1.00 97.81 185 TYR A C 1
ATOM 1405 O O . TYR A 1 185 ? 9.756 0.223 -19.110 1.00 97.81 185 TYR A O 1
ATOM 1413 N N . GLN A 1 186 ? 8.189 0.609 -20.665 1.00 97.44 186 GLN A N 1
ATOM 1414 C CA . GLN A 1 186 ? 9.149 0.788 -21.760 1.00 97.44 186 GLN A CA 1
ATOM 1415 C C . GLN A 1 186 ? 10.036 2.017 -21.541 1.00 97.44 186 GLN A C 1
ATOM 1417 O O . GLN A 1 186 ? 11.245 1.944 -21.759 1.00 97.44 186 GLN A O 1
ATOM 1422 N N . GLU A 1 187 ? 9.461 3.120 -21.065 1.00 96.88 187 GLU A N 1
ATOM 1423 C CA . GLU A 1 187 ? 10.218 4.322 -20.706 1.00 96.88 187 GLU A CA 1
ATOM 1424 C C . GLU A 1 187 ? 11.205 4.039 -19.560 1.00 96.88 187 GLU A C 1
ATOM 1426 O O . GLU A 1 187 ? 12.392 4.356 -19.662 1.00 96.88 187 GLU A O 1
ATOM 1431 N N . ALA A 1 188 ? 10.748 3.355 -18.509 1.00 97.25 188 ALA A N 1
ATOM 1432 C CA . ALA A 1 188 ? 11.576 2.971 -17.368 1.00 97.25 188 ALA A CA 1
ATOM 1433 C C . ALA A 1 188 ? 12.699 1.999 -17.766 1.00 97.25 188 ALA A C 1
ATOM 1435 O O . ALA A 1 188 ? 13.817 2.096 -17.257 1.00 97.25 188 ALA A O 1
ATOM 1436 N N . LEU A 1 189 ? 12.435 1.088 -18.709 1.00 96.69 189 LEU A N 1
ATOM 1437 C CA . LEU A 1 189 ? 13.430 0.155 -19.235 1.00 96.69 189 LEU A CA 1
ATOM 1438 C C . LEU A 1 189 ? 14.581 0.908 -19.911 1.00 96.69 189 LEU A C 1
ATOM 1440 O O . LEU A 1 189 ? 15.744 0.639 -19.611 1.00 96.69 189 LEU A O 1
ATOM 1444 N N . VAL A 1 190 ? 14.271 1.908 -20.741 1.00 96.31 190 VAL A N 1
ATOM 1445 C CA . VAL A 1 190 ? 15.289 2.764 -21.373 1.00 96.31 190 VAL A CA 1
ATOM 1446 C C . VAL A 1 190 ? 16.117 3.510 -20.322 1.00 96.31 190 VAL A C 1
ATOM 1448 O O . VAL A 1 190 ? 17.341 3.558 -20.446 1.00 96.31 190 VAL A O 1
ATOM 1451 N N . MET A 1 191 ? 15.480 4.039 -19.271 1.00 95.31 191 MET A N 1
ATOM 1452 C CA . MET A 1 191 ? 16.169 4.728 -18.169 1.00 95.31 191 MET A CA 1
ATOM 1453 C C . MET A 1 191 ? 17.106 3.809 -17.380 1.00 95.31 191 MET A C 1
ATOM 1455 O O . MET A 1 191 ? 18.177 4.240 -16.962 1.00 95.31 191 MET A O 1
ATOM 1459 N N . SER A 1 192 ? 16.720 2.546 -17.184 1.00 92.56 192 SER A N 1
ATOM 1460 C CA . SER A 1 192 ? 17.505 1.574 -16.413 1.00 92.56 192 SER A CA 1
ATOM 1461 C C . SER A 1 192 ? 18.814 1.153 -17.094 1.00 92.56 192 SER A C 1
ATOM 1463 O O . SER A 1 192 ? 19.685 0.568 -16.452 1.00 92.56 192 SER A O 1
ATOM 1465 N N . GLY A 1 193 ? 18.956 1.404 -18.401 1.00 89.12 193 GLY A N 1
ATOM 1466 C CA . GLY A 1 193 ? 20.089 0.926 -19.195 1.00 89.12 193 GLY A CA 1
ATOM 1467 C C . GLY A 1 193 ? 20.096 -0.589 -19.444 1.00 89.12 193 GLY A C 1
ATOM 1468 O O . GLY A 1 193 ? 21.020 -1.083 -20.089 1.00 89.12 193 GLY A O 1
ATOM 1469 N N . ALA A 1 194 ? 19.081 -1.326 -18.981 1.00 75.62 194 ALA A N 1
ATOM 1470 C CA . ALA A 1 194 ? 18.889 -2.731 -19.312 1.00 75.62 194 ALA A CA 1
ATOM 1471 C C . ALA A 1 194 ? 18.345 -2.839 -20.747 1.00 75.62 194 ALA A C 1
ATOM 1473 O O . ALA A 1 194 ? 17.203 -2.467 -21.019 1.00 75.62 194 ALA A O 1
ATOM 1474 N N . ARG A 1 195 ? 19.182 -3.300 -21.679 1.00 55.91 195 ARG A N 1
ATOM 1475 C CA . ARG A 1 195 ? 18.789 -3.678 -23.043 1.00 55.91 195 ARG A CA 1
ATOM 1476 C C . ARG A 1 195 ? 18.912 -5.178 -23.225 1.00 55.91 195 ARG A C 1
ATOM 1478 O O . ARG A 1 195 ? 19.910 -5.732 -22.714 1.00 55.91 195 ARG A O 1
#

Radius of gyration: 16.92 Å; chains: 1; bounding box: 38×31×49 Å